Protein AF-A0A498JMY6-F1 (afdb_monomer)

pLDDT: mean 72.99, std 17.02, range [32.38, 95.56]

Foldseek 3Di:
DLVVLQVCVVVVVDDCPQEAEEEAEQVVVCVVVVCLVSVCSNLVVDQPQVRYAYHYYHPDDDPSNVVCCCRRHDPPDDDDDPPDPDDDDPPPPDDPDDAAEEEEDADQVCQCVVQVVDPQEDEFEPVDDPVVNVVNQVCCQVPVGRYYYYYLVRQPPDDHDAHQEYEYAEDDPDPVSVCSRQVSHCPPNDHHDYHYDYDPVVCCVVCVVVLVVCCVPVPDHPVVVVVVVVCVVVPHPDDADADPPPRDGDDDDDDDDDPDDDDDDD

Mean predicted aligned error: 18.6 Å

Nearest PDB structures (foldseek):
  6l5m-assembly4_D  TM=4.571E-01  e=3.074E-18  Homo sapiens
  2z0m-assembly1_A  TM=4.773E-01  e=6.511E-14  Sulfurisphaera tokodaii
  7apx-assembly1_F  TM=5.028E-01  e=5.641E-10  Saccharomyces cerevisiae S288C
  8pfl-assembly1_A  TM=5.272E-01  e=8.750E-08  Homo sapiens
  8pfo-assembly1_A  TM=4.728E-01  e=3.358E-08  Homo sapiens

InterPro domains:
  IPR000629 ATP-dependent RNA helicase DEAD-box, conserved site [PS00039] (23-31)
  IPR001650 Helicase, C-terminal domain-like [PF00271] (98-189)
  IPR001650 Helicase, C-terminal domain-like [PS51194] (89-231)
  IPR001650 Helicase, C-terminal domain-like [SM00490] (108-189)
  IPR011545 DEAD/DEAH-box helicase domain [PF00270] (3-62)
  IPR012562 GUCT [PF08152] (235-265)
  IPR014001 Helicase superfamily 1/2, ATP-binding domain [PS51192] (1-79)
  IPR027417 P-loop containing nucleoside triphosphate hydrolase [G3DSA:3.40.50.300] (1-78)
  IPR027417 P-loop containing nucleoside triphosphate hydrolase [G3DSA:3.40.50.300] (79-260)
  IPR027417 P-loop containing nucleoside triphosphate hydrolase [SSF52540] (16-201)
  IPR050547 DEAD box ATP-dependent RNA helicases [PTHR47963] (103-201)
  IPR059027 DDX21/DDX50 dimerisation domain [PF26142] (201-232)

Organism: Malus domestica (NCBI:txid3750)

Radius of gyration: 27.21 Å; Cα contacts (8 Å, |Δi|>4): 291; chains: 1; bounding box: 66×58×69 Å

Sequence (266 aa):
MSGRSRDHIERGNIDLSTLKVRILDEADEMLRMGFVDDVELILGKVKDLSKFQTLLFSATLLSWVKGISSRFLKPDKKTVDLVGNEKMKASTNVSVFGGYTFIFTEAKEAASGLAEALPGARALHGGIQEGQREVTLAGFRSGKYMTLVATNVAARGLDTNDVQLIIQCEPPLDVEDYIHRSGRTGRAGYSGVAFMLYDPRSVIPAFKSVAEELLNTSGLSAVDLLSKALAKAAGYTEIKKRSLLSSMENHVTVLLEAGKPIYSPS

Structure (mmCIF, N/CA/C/O backbone):
data_AF-A0A498JMY6-F1
#
_entry.id   AF-A0A498JMY6-F1
#
loop_
_atom_site.group_PDB
_atom_site.id
_atom_site.type_symbol
_atom_site.label_atom_id
_atom_site.label_alt_id
_atom_site.label_comp_id
_atom_site.label_asym_id
_atom_site.label_entity_id
_atom_site.label_seq_id
_atom_site.pdbx_PDB_ins_code
_atom_site.Cartn_x
_atom_site.Cartn_y
_atom_site.Cartn_z
_atom_site.occupancy
_atom_site.B_iso_or_equiv
_atom_site.auth_seq_id
_atom_site.auth_comp_id
_atom_site.auth_asym_id
_atom_site.auth_atom_id
_atom_site.pdbx_PDB_model_num
ATOM 1 N N . MET A 1 1 ? 5.619 -7.705 24.084 1.00 50.47 1 MET A N 1
ATOM 2 C CA . MET A 1 1 ? 4.821 -7.366 25.291 1.00 50.47 1 MET A CA 1
ATOM 3 C C . MET A 1 1 ? 4.388 -8.615 26.059 1.00 50.47 1 MET A C 1
ATOM 5 O O . MET A 1 1 ? 4.504 -8.602 27.277 1.00 50.47 1 MET A O 1
ATOM 9 N N . SER A 1 2 ? 3.977 -9.689 25.375 1.00 58.53 2 SER A N 1
ATOM 10 C CA . SER A 1 2 ? 3.596 -10.999 25.944 1.00 58.53 2 SER A CA 1
ATOM 11 C C . SER A 1 2 ? 4.593 -11.571 26.964 1.00 58.53 2 SER A C 1
ATOM 13 O O . SER A 1 2 ? 4.186 -11.887 28.078 1.00 58.53 2 SER A O 1
ATOM 15 N N . GLY A 1 3 ? 5.893 -11.610 26.646 1.00 60.59 3 GLY A N 1
ATOM 16 C CA . GLY A 1 3 ? 6.912 -12.166 27.549 1.00 60.59 3 GLY A CA 1
ATOM 17 C C . GLY A 1 3 ? 6.986 -11.470 28.918 1.00 60.59 3 GLY A C 1
ATOM 18 O O . GLY A 1 3 ? 7.065 -12.135 29.943 1.00 60.59 3 GLY A O 1
ATOM 19 N N . ARG A 1 4 ? 6.837 -10.135 28.975 1.00 75.19 4 ARG A N 1
ATOM 20 C CA . ARG A 1 4 ? 6.799 -9.408 30.263 1.00 75.19 4 ARG A CA 1
ATOM 21 C C . ARG A 1 4 ? 5.543 -9.741 31.061 1.00 75.19 4 ARG A C 1
ATOM 23 O O . ARG A 1 4 ? 5.618 -9.947 32.266 1.00 75.19 4 ARG A O 1
ATOM 30 N N . SER A 1 5 ? 4.385 -9.783 30.404 1.00 68.88 5 SER A N 1
ATOM 31 C CA . SER A 1 5 ? 3.121 -10.111 31.069 1.00 68.88 5 SER A CA 1
ATOM 32 C C . SER A 1 5 ? 3.144 -11.524 31.650 1.00 68.88 5 SER A C 1
ATOM 34 O O . SER A 1 5 ? 2.707 -11.706 32.784 1.00 68.88 5 SER A O 1
ATOM 36 N N . ARG A 1 6 ? 3.716 -12.493 30.923 1.00 76.38 6 ARG A N 1
ATOM 37 C CA . ARG A 1 6 ? 3.955 -13.851 31.427 1.00 76.38 6 ARG A CA 1
ATOM 38 C C . ARG A 1 6 ? 4.813 -13.826 32.688 1.00 76.38 6 ARG A C 1
ATOM 40 O O . ARG A 1 6 ? 4.373 -14.332 33.716 1.00 76.38 6 ARG A O 1
ATOM 47 N N . ASP A 1 7 ? 5.972 -13.172 32.641 1.00 80.06 7 ASP A N 1
ATOM 48 C CA . ASP A 1 7 ? 6.908 -13.139 33.770 1.00 80.06 7 ASP A CA 1
ATOM 49 C C . ASP A 1 7 ? 6.275 -12.527 35.033 1.00 80.06 7 ASP A C 1
ATOM 51 O O . ASP A 1 7 ? 6.471 -13.021 36.143 1.00 80.06 7 ASP A O 1
ATOM 55 N N . HIS A 1 8 ? 5.480 -11.463 34.887 1.00 80.88 8 HIS A N 1
ATOM 56 C CA . HIS A 1 8 ? 4.784 -10.845 36.017 1.00 80.88 8 HIS A CA 1
ATOM 57 C C . HIS A 1 8 ? 3.658 -11.722 36.583 1.00 80.88 8 HIS A C 1
ATOM 59 O O . HIS A 1 8 ? 3.448 -11.731 37.795 1.00 80.88 8 HIS A O 1
ATOM 65 N N . ILE A 1 9 ? 2.957 -12.473 35.735 1.00 80.12 9 ILE A N 1
ATOM 66 C CA . ILE A 1 9 ? 1.923 -13.423 36.157 1.00 80.12 9 ILE A CA 1
ATOM 67 C C . ILE A 1 9 ? 2.547 -14.625 36.876 1.00 80.12 9 ILE A C 1
ATOM 69 O O . ILE A 1 9 ? 2.029 -15.065 37.900 1.00 80.12 9 ILE A O 1
ATOM 73 N N . GLU A 1 10 ? 3.658 -15.162 36.371 1.00 80.81 10 GLU A N 1
ATOM 74 C CA . GLU A 1 10 ? 4.355 -16.297 36.992 1.00 80.81 10 GLU A CA 1
ATOM 75 C C . GLU A 1 10 ? 4.962 -15.935 38.347 1.00 80.81 10 GLU A C 1
ATOM 77 O O . GLU A 1 10 ? 4.926 -16.742 39.272 1.00 80.81 10 GLU A O 1
ATOM 82 N N . ARG A 1 11 ? 5.447 -14.699 38.492 1.00 85.31 11 ARG A N 1
ATOM 83 C CA . ARG A 1 11 ? 5.973 -14.172 39.759 1.00 85.31 11 ARG A CA 1
ATOM 84 C C . ARG A 1 11 ? 4.888 -13.738 40.750 1.00 85.31 11 ARG A C 1
ATOM 86 O O . ARG A 1 11 ? 5.229 -13.291 41.838 1.00 85.31 11 ARG A O 1
ATOM 93 N N . GLY A 1 12 ? 3.605 -13.836 40.389 1.00 80.88 12 GLY A N 1
ATOM 94 C CA . GLY A 1 12 ? 2.488 -13.413 41.244 1.00 80.88 12 GLY A CA 1
ATOM 95 C C . GLY A 1 12 ? 2.362 -11.894 41.414 1.00 80.88 12 GLY A C 1
ATOM 96 O O . GLY A 1 12 ? 1.657 -11.434 42.304 1.00 80.88 12 GLY A O 1
ATOM 97 N N . ASN A 1 13 ? 3.018 -11.107 40.556 1.00 84.19 13 ASN A N 1
ATOM 98 C CA . ASN A 1 13 ? 2.980 -9.642 40.594 1.00 84.19 13 ASN A CA 1
ATOM 99 C C . ASN A 1 13 ? 1.683 -9.066 40.000 1.00 84.19 13 ASN A C 1
ATOM 101 O O . ASN A 1 13 ? 1.418 -7.875 40.146 1.00 84.19 13 ASN A O 1
ATOM 105 N N . ILE A 1 14 ? 0.909 -9.884 39.281 1.00 79.75 14 ILE A N 1
ATOM 106 C CA . ILE A 1 14 ? -0.376 -9.515 38.683 1.00 79.75 14 ILE A CA 1
ATOM 107 C C . ILE A 1 14 ? -1.428 -10.502 39.175 1.00 79.75 14 ILE A C 1
ATOM 109 O O . ILE A 1 14 ? -1.347 -11.697 38.887 1.00 79.75 14 ILE A O 1
ATOM 113 N N . ASP A 1 15 ? -2.438 -9.981 39.867 1.00 80.56 15 ASP A N 1
ATOM 114 C CA . ASP A 1 15 ? -3.642 -10.729 40.205 1.00 80.56 15 ASP A CA 1
ATOM 115 C C . ASP A 1 15 ? -4.713 -10.518 39.125 1.00 80.56 15 ASP A C 1
ATOM 117 O O . AS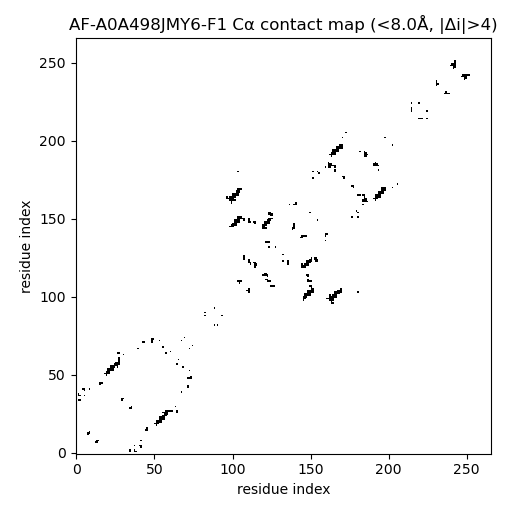P A 1 15 ? -5.124 -9.395 38.834 1.00 80.56 15 ASP A O 1
ATOM 121 N N . LEU A 1 16 ? -5.162 -11.617 38.522 1.00 80.12 16 LEU A N 1
ATOM 122 C CA . LEU A 1 16 ? -6.215 -11.627 37.504 1.00 80.12 16 LEU A CA 1
ATOM 123 C C . LEU A 1 16 ? -7.585 -12.025 38.081 1.00 80.12 16 LEU A C 1
ATOM 125 O O . LEU A 1 16 ? -8.537 -12.187 37.318 1.00 80.12 16 LEU A O 1
ATOM 129 N N . SER A 1 17 ? -7.712 -12.181 39.404 1.00 80.69 17 SER A N 1
ATOM 130 C CA . SER A 1 17 ? -8.947 -12.619 40.076 1.00 80.69 17 SER A CA 1
ATOM 131 C C . SER A 1 17 ? -10.145 -11.696 39.823 1.00 80.69 17 SER A C 1
ATOM 133 O O . SER A 1 17 ? -11.285 -12.158 39.771 1.00 80.69 17 SER A O 1
ATOM 135 N N . THR A 1 18 ? -9.891 -10.400 39.620 1.00 80.81 18 THR A N 1
ATOM 136 C CA . THR A 1 18 ? -10.908 -9.361 39.390 1.00 80.81 18 THR A CA 1
ATOM 137 C C . THR A 1 18 ? -10.999 -8.913 37.930 1.00 80.81 18 THR A C 1
ATOM 139 O O . THR A 1 18 ? -11.668 -7.922 37.622 1.00 80.81 18 THR A O 1
ATOM 142 N N . LEU A 1 19 ? -10.343 -9.631 37.011 1.00 80.94 19 LEU A N 1
ATOM 143 C CA . LEU A 1 19 ? -10.331 -9.294 35.591 1.00 80.94 19 LEU A CA 1
ATOM 144 C C . LEU A 1 19 ? -11.757 -9.302 35.024 1.00 80.94 19 LEU A C 1
ATOM 146 O O . LEU A 1 19 ? -12.434 -10.326 35.043 1.00 80.94 19 LEU A O 1
ATOM 150 N N . LYS A 1 20 ? -12.198 -8.166 34.474 1.00 78.56 20 LYS A N 1
ATOM 151 C CA . LYS A 1 20 ? -13.518 -8.032 33.828 1.00 78.56 20 LYS A CA 1
ATOM 152 C C . LYS A 1 20 ? -13.454 -8.097 32.306 1.00 78.56 20 LYS A C 1
ATOM 154 O O . LYS A 1 20 ? -14.409 -8.539 31.670 1.00 78.56 20 LYS A O 1
ATOM 159 N N . VAL A 1 21 ? -12.344 -7.650 31.718 1.00 77.50 21 VAL A N 1
ATOM 160 C CA . VAL A 1 21 ? -12.167 -7.551 30.266 1.00 77.50 21 VAL A CA 1
ATOM 161 C C . VAL A 1 21 ? -10.759 -7.988 29.888 1.00 77.50 21 VAL A C 1
ATOM 163 O O . VAL A 1 21 ? -9.790 -7.611 30.540 1.00 77.50 21 VAL A O 1
ATOM 166 N N . ARG A 1 22 ? -10.656 -8.762 28.811 1.00 81.56 22 ARG A N 1
ATOM 167 C CA . ARG A 1 22 ? -9.408 -9.196 28.190 1.00 81.56 22 ARG A CA 1
ATOM 168 C C . ARG A 1 22 ? -9.449 -8.880 26.703 1.00 81.56 22 ARG A C 1
ATOM 170 O O . ARG A 1 22 ? -10.435 -9.197 26.043 1.00 81.56 22 ARG A O 1
ATOM 177 N N . ILE A 1 23 ? -8.378 -8.301 26.178 1.00 80.44 23 ILE A N 1
ATOM 178 C CA . ILE A 1 23 ? -8.260 -7.969 24.758 1.00 80.44 23 ILE A CA 1
ATOM 179 C C . ILE A 1 23 ? -7.020 -8.663 24.210 1.00 80.44 23 ILE A C 1
ATOM 181 O O . ILE A 1 23 ? -5.939 -8.534 24.781 1.00 80.44 23 ILE A O 1
ATOM 185 N N . LEU A 1 24 ? -7.200 -9.418 23.132 1.00 81.25 24 LEU A N 1
ATOM 186 C CA . LEU A 1 24 ? -6.123 -9.955 22.316 1.00 81.25 24 LEU A CA 1
ATOM 187 C C . LEU A 1 24 ? -6.140 -9.188 20.998 1.00 81.25 24 LEU A C 1
ATOM 189 O O . LEU A 1 24 ? -7.047 -9.395 20.198 1.00 81.25 24 LEU A O 1
ATOM 193 N N . ASP A 1 25 ? -5.196 -8.276 20.820 1.00 84.75 25 ASP A N 1
ATOM 194 C CA . ASP A 1 25 ? -5.059 -7.488 19.595 1.00 84.75 25 ASP A CA 1
ATOM 195 C C . ASP A 1 25 ? -3.957 -8.072 18.704 1.00 84.75 25 ASP A C 1
ATOM 197 O O . ASP A 1 25 ? -3.026 -8.678 19.231 1.00 84.75 25 ASP A O 1
ATOM 201 N N . GLU A 1 26 ? -4.081 -7.931 17.384 1.00 83.31 26 GLU A N 1
ATOM 202 C CA . GLU A 1 26 ? -3.121 -8.442 16.385 1.00 83.31 26 GLU A CA 1
ATOM 203 C C . GLU A 1 26 ? -2.689 -9.911 16.616 1.00 83.31 26 GLU A C 1
ATOM 205 O O . GLU A 1 26 ? -1.505 -10.260 16.596 1.00 83.31 26 GLU A O 1
ATOM 210 N N . ALA A 1 27 ? -3.653 -10.803 16.880 1.00 81.00 27 ALA A N 1
ATOM 211 C CA . ALA A 1 27 ? -3.354 -12.189 17.255 1.00 81.00 27 ALA A CA 1
ATOM 212 C C . ALA A 1 27 ? -2.503 -12.930 16.201 1.00 81.00 27 ALA A C 1
ATOM 214 O O . ALA A 1 27 ? -1.627 -13.724 16.538 1.00 81.00 27 ALA A O 1
ATOM 215 N N . ASP A 1 28 ? -2.723 -12.670 14.919 1.00 80.56 28 ASP A N 1
ATOM 216 C CA . ASP A 1 28 ? -1.926 -13.230 13.833 1.00 80.56 28 ASP A CA 1
ATOM 217 C C . ASP A 1 28 ? -0.467 -12.757 13.814 1.00 80.56 28 ASP A C 1
ATOM 219 O O . ASP A 1 28 ? 0.419 -13.561 13.517 1.00 80.56 28 ASP A O 1
ATOM 223 N N . GLU A 1 29 ? -0.184 -11.515 14.202 1.00 78.31 29 GLU A N 1
ATOM 224 C CA . GLU A 1 29 ? 1.194 -11.040 14.374 1.00 78.31 29 GLU A CA 1
ATOM 225 C C . GLU A 1 29 ? 1.862 -11.681 15.597 1.00 78.31 29 GLU A C 1
ATOM 227 O O . GLU A 1 29 ? 3.029 -12.068 15.530 1.00 78.31 29 GLU A O 1
ATOM 232 N N . MET A 1 30 ? 1.129 -11.929 16.689 1.00 84.19 30 MET A N 1
ATOM 233 C CA . MET A 1 30 ? 1.677 -12.658 17.846 1.00 84.19 30 MET A CA 1
ATOM 234 C C . MET A 1 30 ? 2.151 -14.071 17.482 1.00 84.19 30 MET A C 1
ATOM 236 O O . MET A 1 30 ? 3.173 -14.530 18.000 1.00 84.19 30 MET A O 1
ATOM 240 N N . LEU A 1 31 ? 1.445 -14.746 16.568 1.00 81.06 31 LEU A N 1
ATOM 241 C CA . LEU A 1 31 ? 1.883 -16.023 16.004 1.00 81.06 31 LEU A CA 1
ATOM 242 C C . LEU A 1 31 ? 3.187 -15.860 15.211 1.00 81.06 31 LEU A C 1
ATOM 244 O O . LEU A 1 31 ? 4.116 -16.642 15.407 1.00 81.06 31 LEU A O 1
ATOM 248 N N . ARG A 1 32 ? 3.274 -14.844 14.342 1.00 75.88 32 ARG A N 1
ATOM 249 C CA . ARG A 1 32 ? 4.473 -14.565 13.527 1.00 75.88 32 ARG A CA 1
ATOM 250 C C . ARG A 1 32 ? 5.695 -14.240 14.378 1.00 75.88 32 ARG A C 1
ATOM 252 O O . ARG A 1 32 ? 6.797 -14.667 14.053 1.00 75.88 32 ARG A O 1
ATOM 259 N N . MET A 1 33 ? 5.492 -13.533 15.486 1.00 80.31 33 MET A N 1
ATOM 260 C CA . MET A 1 33 ? 6.540 -13.188 16.447 1.00 80.31 33 MET A CA 1
ATOM 261 C C . MET A 1 33 ? 6.947 -14.356 17.360 1.00 80.31 33 MET A C 1
ATOM 263 O O . MET A 1 33 ? 7.856 -14.197 18.173 1.00 80.31 33 MET A O 1
ATOM 267 N N . GLY A 1 34 ? 6.291 -15.519 17.256 1.00 86.19 34 GLY A N 1
ATOM 268 C CA . GLY A 1 34 ? 6.615 -16.704 18.051 1.00 86.19 34 GLY A CA 1
ATOM 269 C C . GLY A 1 34 ? 6.122 -16.653 19.500 1.00 86.19 34 GLY A C 1
ATOM 270 O O . GLY A 1 34 ? 6.622 -17.396 20.338 1.00 86.19 34 GLY A O 1
ATOM 271 N N . PHE A 1 35 ? 5.130 -15.818 19.822 1.00 86.56 35 PHE A N 1
ATOM 272 C CA . PHE A 1 35 ? 4.600 -15.665 21.187 1.00 86.56 35 PHE A CA 1
ATOM 273 C C . PHE A 1 35 ? 3.486 -16.652 21.550 1.00 86.56 35 PHE A C 1
ATOM 275 O O . PHE A 1 35 ? 2.706 -16.400 22.468 1.00 86.56 35 PHE A O 1
ATOM 282 N N . VAL A 1 36 ? 3.395 -17.772 20.837 1.00 88.12 36 VAL A N 1
ATOM 283 C CA . VAL A 1 36 ? 2.315 -18.754 20.989 1.00 88.12 36 VAL A CA 1
ATOM 284 C C . VAL A 1 36 ? 2.192 -19.237 22.433 1.00 88.12 36 VAL A C 1
ATOM 286 O O . VAL A 1 36 ? 1.129 -19.090 23.038 1.00 88.12 36 VAL A O 1
ATOM 289 N N . ASP A 1 37 ? 3.287 -19.742 22.999 1.00 88.31 37 ASP A N 1
ATOM 290 C CA . ASP A 1 37 ? 3.292 -20.328 24.341 1.00 88.31 37 ASP A CA 1
ATOM 291 C C . ASP A 1 37 ? 2.969 -19.284 25.418 1.00 88.31 37 ASP A C 1
ATOM 293 O O . ASP A 1 37 ? 2.204 -19.549 26.347 1.00 88.31 37 ASP A O 1
ATOM 297 N N . ASP A 1 38 ? 3.489 -18.064 25.256 1.00 86.75 38 ASP A N 1
ATOM 298 C CA . ASP A 1 38 ? 3.241 -16.954 26.178 1.00 86.75 38 ASP A CA 1
ATOM 299 C C . ASP A 1 38 ? 1.763 -16.574 26.205 1.00 86.75 38 ASP A C 1
ATOM 301 O O . ASP A 1 38 ? 1.167 -16.419 27.273 1.00 86.75 38 ASP A O 1
ATOM 305 N N . VAL A 1 39 ? 1.161 -16.424 25.023 1.00 88.19 39 VAL A N 1
ATOM 306 C CA . VAL A 1 39 ? -0.248 -16.061 24.886 1.00 88.19 39 VAL A CA 1
ATOM 307 C C . VAL A 1 39 ? -1.120 -17.157 25.484 1.00 88.19 39 VAL A C 1
ATOM 309 O O . VAL A 1 39 ? -1.992 -16.858 26.296 1.00 88.19 39 VAL A O 1
ATOM 312 N N . GLU A 1 40 ? -0.874 -18.426 25.161 1.00 89.88 40 GLU A N 1
ATOM 313 C CA . GLU A 1 40 ? -1.663 -19.533 25.706 1.00 89.88 40 GLU A CA 1
ATOM 314 C C . GLU A 1 40 ? -1.568 -19.641 27.228 1.00 89.88 40 GLU A C 1
ATOM 316 O O . GLU A 1 40 ? -2.588 -19.857 27.892 1.00 89.88 40 GLU A O 1
ATOM 321 N N . LEU A 1 41 ? -0.378 -19.425 27.792 1.00 87.38 41 LEU A N 1
ATOM 322 C CA . LEU A 1 41 ? -0.175 -19.421 29.236 1.00 87.38 41 LEU A CA 1
ATOM 323 C C . LEU A 1 41 ? -0.972 -18.297 29.899 1.00 87.38 41 LEU A C 1
ATOM 325 O O . LEU A 1 41 ? -1.709 -18.552 30.855 1.00 87.38 41 LEU A O 1
ATOM 329 N N . ILE A 1 42 ? -0.873 -17.071 29.377 1.00 85.94 42 ILE A N 1
ATOM 330 C CA . ILE A 1 42 ? -1.609 -15.910 29.896 1.00 85.94 42 ILE A CA 1
ATOM 331 C C . ILE A 1 42 ? -3.120 -16.154 29.794 1.00 85.94 42 ILE A C 1
ATOM 333 O O . ILE A 1 42 ? -3.856 -15.937 30.760 1.00 85.94 42 ILE A O 1
ATOM 337 N N . LEU A 1 43 ? -3.598 -16.646 28.647 1.00 86.31 43 LEU A N 1
ATOM 338 C CA . LEU A 1 43 ? -5.017 -16.915 28.428 1.00 86.31 43 LEU A CA 1
ATOM 339 C C . LEU A 1 43 ? -5.549 -18.026 29.346 1.00 86.31 43 LEU A C 1
ATOM 341 O O . LEU A 1 43 ? -6.703 -17.948 29.775 1.00 86.31 43 LEU A O 1
ATOM 345 N N . GLY A 1 44 ? -4.720 -19.019 29.679 1.00 86.38 44 GLY A N 1
ATOM 346 C CA . GLY A 1 44 ? -5.058 -20.151 30.543 1.00 86.38 44 GLY A CA 1
ATOM 347 C C . GLY A 1 44 ? -5.161 -19.836 32.038 1.00 86.38 44 GLY A C 1
ATOM 348 O O . GLY A 1 44 ? -5.662 -20.667 32.800 1.00 86.38 44 GLY A O 1
ATOM 349 N N . LYS A 1 45 ? -4.732 -18.650 32.487 1.00 84.56 45 LYS A N 1
ATOM 350 C CA . LYS A 1 45 ? -4.811 -18.262 33.908 1.00 84.56 45 LYS A CA 1
ATOM 351 C C . LYS A 1 45 ? -6.225 -17.948 34.374 1.00 84.56 45 LYS A C 1
ATOM 353 O O . LYS A 1 45 ? -6.521 -18.123 35.552 1.00 84.56 45 LYS A O 1
ATOM 358 N N . VAL A 1 46 ? -7.107 -17.540 33.463 1.00 78.44 46 VAL A N 1
ATOM 359 C CA . VAL A 1 46 ? -8.505 -17.243 33.788 1.00 78.44 46 VAL A CA 1
ATOM 360 C C . VAL A 1 46 ? -9.395 -18.311 33.161 1.00 78.44 46 VAL A C 1
ATOM 362 O O . VAL A 1 46 ? -9.687 -18.281 31.968 1.00 78.44 46 VAL A O 1
ATOM 365 N N . LYS A 1 47 ? -9.785 -19.297 33.977 1.00 76.62 47 LYS A N 1
ATOM 366 C CA . LYS A 1 47 ? -10.511 -20.498 33.523 1.00 76.62 47 LYS A CA 1
ATOM 367 C C . LYS A 1 47 ? -12.019 -20.288 33.389 1.00 76.62 47 LYS A C 1
ATOM 369 O O . LYS A 1 47 ? -12.653 -20.907 32.542 1.00 76.62 47 LYS A O 1
ATOM 374 N N . ASP A 1 48 ? -12.596 -19.425 34.222 1.00 81.69 48 ASP A N 1
ATOM 375 C CA . ASP A 1 48 ? -14.035 -19.164 34.229 1.00 81.69 48 ASP A CA 1
ATOM 376 C C . ASP A 1 48 ? -14.391 -18.068 33.224 1.00 81.69 48 ASP A C 1
ATOM 378 O O . ASP A 1 48 ? -14.505 -16.889 33.565 1.00 81.69 48 ASP A O 1
ATOM 382 N N . LEU A 1 49 ? -14.564 -18.473 31.965 1.00 76.38 49 LEU A N 1
ATOM 383 C CA . LEU A 1 49 ? -14.887 -17.573 30.857 1.00 76.38 49 LEU A CA 1
ATOM 384 C C . LEU A 1 49 ? -16.198 -16.801 31.073 1.00 76.38 49 LEU A C 1
ATOM 386 O O . LEU A 1 49 ? -16.407 -15.794 30.405 1.00 76.38 49 LEU A O 1
ATOM 390 N N . SER A 1 50 ? -17.090 -17.231 31.979 1.00 76.12 50 SER A N 1
ATOM 391 C CA . SER A 1 50 ? -18.378 -16.563 32.215 1.00 76.12 50 SER A CA 1
ATOM 392 C C . SER A 1 50 ? -18.220 -15.182 32.863 1.00 76.12 50 SER A C 1
ATOM 394 O O . SER A 1 50 ? -18.996 -14.276 32.548 1.00 76.12 50 SER A O 1
ATOM 396 N N . LYS A 1 51 ? -17.172 -15.004 33.681 1.00 78.44 51 LYS A N 1
ATOM 397 C CA . LYS A 1 51 ? -16.952 -13.836 34.550 1.00 78.44 51 LYS A CA 1
ATOM 398 C C . LYS A 1 51 ? -16.291 -12.639 33.879 1.00 78.44 51 LYS A C 1
ATOM 400 O O . LYS A 1 51 ? -16.228 -11.571 34.480 1.00 78.44 51 LYS A O 1
ATOM 405 N N . PHE A 1 52 ? -15.810 -12.797 32.650 1.00 80.38 52 PHE A N 1
ATOM 406 C CA . PHE A 1 52 ? -15.100 -11.737 31.951 1.00 80.38 52 PHE A CA 1
ATOM 407 C C . PHE A 1 52 ? -15.394 -11.749 30.452 1.00 80.38 52 PHE A C 1
ATOM 409 O O . PHE A 1 52 ? -15.729 -12.771 29.849 1.00 80.38 52 PHE A O 1
ATOM 416 N N . GLN A 1 53 ? -15.295 -10.578 29.839 1.00 78.19 53 GLN A N 1
ATOM 417 C CA . GLN A 1 53 ? -15.436 -10.410 28.401 1.00 78.19 53 GLN A CA 1
ATOM 418 C C . GLN A 1 53 ? -14.072 -10.592 27.735 1.00 78.19 53 GLN A C 1
ATOM 420 O O . GLN A 1 53 ? -13.086 -10.014 28.180 1.00 78.19 53 GLN A O 1
ATOM 425 N N . THR A 1 54 ? -14.007 -11.379 26.659 1.00 80.88 54 THR A N 1
ATOM 426 C CA . THR A 1 54 ? -12.814 -11.456 25.805 1.00 80.88 54 THR A CA 1
ATOM 427 C C . THR A 1 54 ? -13.121 -10.855 24.442 1.00 80.88 54 THR A C 1
ATOM 429 O O . THR A 1 54 ? -14.101 -11.246 23.809 1.00 80.88 54 THR A O 1
ATOM 432 N N . LEU A 1 55 ? -12.273 -9.936 23.992 1.00 80.62 55 LEU A N 1
ATOM 433 C CA . LEU A 1 55 ? -12.228 -9.434 22.623 1.00 80.62 55 LEU A CA 1
ATOM 434 C C . LEU A 1 55 ? -10.977 -9.999 21.950 1.00 80.62 55 LEU A C 1
ATOM 436 O O . LEU A 1 55 ? -9.908 -10.010 22.557 1.00 80.62 55 LEU A O 1
ATOM 440 N N . LEU A 1 56 ? -11.121 -10.493 20.724 1.00 83.50 56 LEU A N 1
ATOM 441 C CA . LEU A 1 56 ? -10.015 -10.983 19.908 1.00 83.50 56 LEU A CA 1
ATOM 442 C C . LEU A 1 56 ? -10.074 -10.272 18.562 1.00 83.50 56 LEU A C 1
ATOM 444 O O . LEU A 1 56 ? -11.071 -10.396 17.850 1.00 83.50 56 LEU A O 1
ATOM 448 N N . PHE A 1 57 ? -9.004 -9.565 18.231 1.00 79.56 57 PHE A N 1
ATOM 449 C CA . PHE A 1 57 ? -8.787 -8.896 16.960 1.00 79.56 57 PHE A CA 1
ATOM 450 C C . PHE A 1 57 ? -7.628 -9.582 16.233 1.00 79.56 57 PHE A C 1
ATOM 452 O O . PHE A 1 57 ? -6.619 -9.957 16.830 1.00 79.56 57 PHE A O 1
ATOM 459 N N . SER A 1 58 ? -7.819 -9.821 14.942 1.00 77.94 58 SER A N 1
ATOM 460 C CA . SER A 1 58 ? -6.843 -10.473 14.074 1.00 77.94 58 SER A CA 1
ATOM 461 C C . SER A 1 58 ? -7.166 -10.077 12.643 1.00 77.94 58 SER A C 1
ATOM 463 O O . SER A 1 58 ? -8.340 -10.115 12.265 1.00 77.94 58 SER A O 1
ATOM 465 N N . ALA A 1 59 ? -6.161 -9.709 11.849 1.00 72.00 59 ALA A N 1
ATOM 466 C CA . ALA A 1 59 ? -6.385 -9.381 10.440 1.00 72.00 59 ALA A CA 1
ATOM 467 C C . ALA A 1 59 ? -6.660 -10.648 9.611 1.00 72.00 59 ALA A C 1
ATOM 469 O O . ALA A 1 59 ? -7.372 -10.613 8.609 1.00 72.00 59 ALA A O 1
ATOM 470 N N . THR A 1 60 ? -6.129 -11.790 10.054 1.00 72.19 60 THR A N 1
ATOM 471 C CA . THR A 1 60 ? -6.287 -13.097 9.409 1.00 72.19 60 THR A CA 1
ATOM 472 C C . THR A 1 60 ? -6.818 -14.164 10.371 1.00 72.19 60 THR A C 1
ATOM 474 O O . THR A 1 60 ? -6.612 -14.115 11.582 1.00 72.19 60 THR A O 1
ATOM 477 N N . LEU A 1 61 ? -7.504 -15.179 9.835 1.00 77.19 61 LEU A N 1
ATOM 478 C CA . LEU A 1 61 ? -8.048 -16.312 10.602 1.00 77.19 61 LEU A CA 1
ATOM 479 C C . LEU A 1 61 ? -7.240 -17.596 10.366 1.00 77.19 61 LEU A C 1
ATOM 481 O O . LEU A 1 61 ? -7.757 -18.598 9.859 1.00 77.19 61 LEU A O 1
ATOM 485 N N . LEU A 1 62 ? -5.959 -17.574 10.737 1.00 82.44 62 LEU A N 1
ATOM 486 C CA . LEU A 1 62 ? -5.084 -18.751 10.690 1.00 82.44 62 LEU A CA 1
ATOM 487 C C . LEU A 1 62 ? -5.561 -19.854 11.656 1.00 82.44 62 LEU A C 1
ATOM 489 O O . LEU A 1 62 ? -6.323 -19.604 12.592 1.00 82.44 62 LEU A O 1
ATOM 493 N N . SER A 1 63 ? -5.113 -21.095 11.438 1.00 87.00 63 SER A N 1
ATOM 494 C CA . SER A 1 63 ? -5.513 -22.269 12.238 1.00 87.00 63 SER A CA 1
ATOM 495 C C . SER A 1 63 ? -5.303 -22.061 13.740 1.00 87.00 63 SER A C 1
ATOM 497 O O . SER A 1 63 ? -6.190 -22.376 14.533 1.00 87.00 63 SER A O 1
ATOM 499 N N . TRP A 1 64 ? -4.177 -21.459 14.123 1.00 91.00 64 TRP A N 1
ATOM 500 C CA . TRP A 1 64 ? -3.881 -21.131 15.514 1.00 91.00 64 TRP A CA 1
ATOM 501 C C . TRP A 1 64 ? -4.871 -20.114 16.100 1.00 91.00 64 TRP A C 1
ATOM 503 O O . TRP A 1 64 ? -5.451 -20.367 17.153 1.00 91.00 64 TRP A O 1
ATOM 513 N N . VAL A 1 65 ? -5.169 -19.025 15.380 1.00 85.06 65 VAL A N 1
ATOM 514 C CA . VAL A 1 65 ? -6.150 -18.006 15.806 1.00 85.06 65 VAL A CA 1
ATOM 515 C C . VAL A 1 65 ? -7.539 -18.629 15.996 1.00 85.06 65 VAL A C 1
ATOM 517 O O . VAL A 1 65 ? -8.219 -18.363 16.990 1.00 85.06 65 VAL A O 1
ATOM 520 N N . LYS A 1 66 ? -7.951 -19.532 15.092 1.00 84.50 66 LYS A N 1
ATOM 521 C CA . LYS A 1 66 ? -9.195 -20.312 15.237 1.00 84.50 66 LYS A CA 1
ATOM 522 C C . LYS A 1 66 ? -9.169 -21.209 16.479 1.00 84.50 66 LYS A C 1
ATOM 524 O O . LYS A 1 66 ? -10.181 -21.310 17.178 1.00 84.50 66 LYS A O 1
ATOM 529 N N . GLY A 1 67 ? -8.026 -21.829 16.769 1.00 88.56 67 GLY A N 1
ATOM 530 C CA . GLY A 1 67 ? -7.799 -22.644 17.962 1.00 88.56 67 GLY A CA 1
ATOM 531 C C . GLY A 1 67 ? -7.940 -21.839 19.253 1.00 88.56 67 GLY A C 1
ATOM 532 O O . GLY A 1 67 ? -8.729 -22.210 20.124 1.00 88.56 67 GLY A O 1
ATOM 533 N N . ILE A 1 68 ? -7.260 -20.693 19.345 1.00 88.94 68 ILE A N 1
ATOM 534 C CA . ILE A 1 68 ? -7.358 -19.767 20.481 1.00 88.94 68 ILE A CA 1
ATOM 535 C C . ILE A 1 68 ? -8.793 -19.277 20.663 1.00 88.94 68 ILE A C 1
ATOM 537 O O . ILE A 1 68 ? -9.346 -19.362 21.759 1.00 88.94 68 ILE A O 1
ATOM 541 N N . SER A 1 69 ? -9.429 -18.836 19.576 1.00 87.50 69 SER A N 1
ATOM 542 C CA . SER A 1 69 ? -10.822 -18.396 19.588 1.00 87.50 69 SER A CA 1
ATOM 543 C C . SER A 1 69 ? -11.759 -19.480 20.126 1.00 87.50 69 SER A C 1
ATOM 545 O O . SER A 1 69 ? -12.730 -19.182 20.811 1.00 87.50 69 SER A O 1
ATOM 547 N N . SER A 1 70 ? -11.516 -20.750 19.812 1.00 87.94 70 SER A N 1
ATOM 548 C CA . SER A 1 70 ? -12.390 -21.852 20.240 1.00 87.94 70 SER A CA 1
ATOM 549 C C . SER A 1 70 ? -12.140 -22.291 21.681 1.00 87.94 70 SER A C 1
ATOM 551 O O . SER A 1 70 ? -13.077 -22.701 22.354 1.00 87.94 70 SER A O 1
ATOM 553 N N . ARG A 1 71 ? -10.899 -22.178 22.168 1.00 88.12 71 ARG A N 1
ATOM 554 C CA . ARG A 1 71 ? -10.509 -22.586 23.527 1.00 88.12 71 ARG A CA 1
ATOM 555 C C . ARG A 1 71 ? -10.736 -21.509 24.584 1.00 88.12 71 ARG A C 1
ATOM 557 O O . ARG A 1 71 ? -11.024 -21.843 25.727 1.00 88.12 71 ARG A O 1
ATOM 564 N N . PHE A 1 72 ? -10.566 -20.238 24.223 1.00 87.88 72 PHE A N 1
ATOM 565 C CA . PHE A 1 72 ? -10.458 -19.146 25.194 1.00 87.88 72 PHE A CA 1
ATOM 566 C C . PHE A 1 72 ? -11.549 -18.073 25.074 1.00 87.88 72 PHE A C 1
ATOM 568 O O . PHE A 1 72 ? -11.562 -17.150 25.889 1.00 87.88 72 PHE A O 1
ATOM 575 N N . LEU A 1 73 ? -12.469 -18.168 24.108 1.00 85.81 73 LEU A N 1
ATOM 576 C CA . LEU A 1 73 ? -13.688 -17.345 24.068 1.00 85.81 73 LEU A CA 1
ATOM 577 C C . LEU A 1 73 ? -14.903 -18.197 24.450 1.00 85.81 73 LEU A C 1
ATOM 579 O O . LEU A 1 73 ? -14.870 -19.425 24.376 1.00 85.81 73 LEU A O 1
ATOM 583 N N . LYS A 1 74 ? -15.991 -17.530 24.848 1.00 84.06 74 LYS A N 1
ATOM 584 C CA . LYS A 1 74 ? -17.250 -18.198 25.188 1.00 84.06 74 LYS A CA 1
ATOM 585 C C . LYS A 1 74 ? -17.814 -18.967 23.976 1.00 84.06 74 LYS A C 1
ATOM 587 O O . LYS A 1 74 ? -17.648 -18.504 22.843 1.00 84.06 74 LYS A O 1
ATOM 592 N N . PRO A 1 75 ? -18.513 -20.098 24.184 1.00 80.19 75 PRO A N 1
ATOM 593 C CA . PRO A 1 75 ? -19.127 -20.861 23.094 1.00 80.19 75 PRO A CA 1
ATOM 594 C C . PRO A 1 75 ? -20.119 -20.050 22.246 1.00 80.19 75 PRO A C 1
ATOM 596 O O . PRO A 1 75 ? -20.226 -20.272 21.046 1.00 80.19 75 PRO A O 1
ATOM 599 N N . ASP A 1 76 ? -20.807 -19.082 22.855 1.00 82.12 76 ASP A N 1
ATOM 600 C CA . ASP A 1 76 ? -21.794 -18.195 22.230 1.00 82.12 76 ASP A CA 1
ATOM 601 C C . ASP A 1 76 ? -21.184 -16.913 21.631 1.00 82.12 76 ASP A C 1
ATOM 603 O O . ASP A 1 76 ? -21.909 -15.959 21.322 1.00 82.12 76 ASP A O 1
ATOM 607 N N . LYS A 1 77 ? -19.852 -16.875 21.460 1.00 81.12 77 LYS A N 1
ATOM 608 C CA . LYS A 1 77 ? -19.133 -15.721 20.906 1.00 81.12 77 LYS A CA 1
ATOM 609 C C . LYS A 1 77 ? -19.771 -15.239 19.606 1.00 81.12 77 LYS A C 1
ATOM 611 O O . LYS A 1 77 ? -20.112 -16.014 18.711 1.00 81.12 77 LYS A O 1
ATOM 616 N N . LYS A 1 78 ? -19.866 -13.921 19.475 1.00 77.56 78 LYS A N 1
ATOM 617 C CA . LYS A 1 78 ? -20.217 -13.283 18.211 1.00 77.56 78 LYS A CA 1
ATOM 618 C C . LYS A 1 78 ? -18.942 -13.092 17.408 1.00 77.56 78 LYS A C 1
ATOM 620 O O . LYS A 1 78 ? -18.047 -12.363 17.824 1.00 77.56 78 LYS A O 1
ATOM 625 N N . THR A 1 79 ? -18.855 -13.774 16.274 1.00 72.44 79 THR A N 1
ATOM 626 C CA . THR A 1 79 ? -17.796 -13.540 15.297 1.00 72.44 79 THR A CA 1
ATOM 627 C C . THR A 1 79 ? -18.298 -12.510 14.303 1.00 72.44 79 THR A C 1
ATOM 629 O O . THR A 1 79 ? -19.265 -12.757 13.587 1.00 72.44 79 THR A O 1
ATOM 632 N N . VAL A 1 80 ? -17.650 -11.350 14.289 1.00 63.31 80 VAL A N 1
ATOM 633 C CA . VAL A 1 80 ? -17.841 -10.348 13.244 1.00 63.31 80 VAL A CA 1
ATOM 634 C C . VAL A 1 80 ? -16.742 -10.587 12.224 1.00 63.31 80 VAL A C 1
ATOM 636 O O . VAL A 1 80 ? -15.604 -10.169 12.410 1.00 63.31 80 VAL A O 1
ATOM 639 N N . ASP A 1 81 ? -17.077 -11.344 11.188 1.00 63.00 81 ASP A N 1
ATOM 640 C CA . ASP A 1 81 ? -16.213 -11.489 10.028 1.00 63.00 81 ASP A CA 1
ATOM 641 C C . ASP A 1 81 ? -16.453 -10.288 9.109 1.00 63.00 81 ASP A C 1
ATOM 643 O O . ASP A 1 81 ? -17.462 -10.220 8.408 1.00 63.00 81 ASP A O 1
ATOM 647 N N . LEU A 1 82 ? -15.546 -9.312 9.168 1.00 52.25 82 LEU A N 1
ATOM 648 C CA . LEU A 1 82 ? -15.586 -8.125 8.311 1.00 52.25 82 LEU A CA 1
ATOM 649 C C . LEU A 1 82 ? -15.211 -8.440 6.851 1.00 52.25 82 LEU A C 1
ATOM 651 O O . LEU A 1 82 ? -15.331 -7.560 6.003 1.00 52.25 82 LEU A O 1
ATOM 655 N N . VAL A 1 83 ? -14.761 -9.667 6.558 1.00 51.53 83 VAL A N 1
ATOM 656 C CA . VAL A 1 83 ? -14.328 -10.107 5.224 1.00 51.53 83 VAL A CA 1
ATOM 657 C C . VAL A 1 83 ? -15.394 -10.972 4.543 1.00 51.53 83 VAL A C 1
ATOM 659 O O . VAL A 1 83 ? -15.525 -10.921 3.324 1.00 51.53 83 VAL A O 1
ATOM 662 N N . GLY A 1 84 ? -16.236 -11.672 5.309 1.00 42.12 84 GLY A N 1
ATOM 663 C CA . GLY A 1 84 ? -17.375 -12.425 4.787 1.00 42.12 84 GLY A CA 1
ATOM 664 C C . GLY A 1 84 ? -16.969 -13.634 3.935 1.00 42.12 84 GLY A C 1
ATOM 665 O O . GLY A 1 84 ? -15.851 -13.765 3.446 1.00 42.12 84 GLY A O 1
ATOM 666 N N . ASN A 1 85 ? -17.902 -14.568 3.755 1.00 39.28 85 ASN A N 1
ATOM 667 C CA . ASN A 1 85 ? -17.671 -15.870 3.124 1.00 39.28 85 ASN A CA 1
ATOM 668 C C . ASN A 1 85 ? -17.570 -15.791 1.581 1.00 39.28 85 ASN A C 1
ATOM 670 O O . ASN A 1 85 ? -18.167 -16.591 0.862 1.00 39.28 85 ASN A O 1
ATOM 674 N N . GLU A 1 86 ? -16.827 -14.819 1.062 1.00 40.56 86 GLU A N 1
ATOM 675 C CA . GLU A 1 86 ? -16.451 -14.716 -0.341 1.00 40.56 86 GLU A CA 1
ATOM 676 C C . GLU A 1 86 ? -14.954 -14.995 -0.446 1.00 40.56 86 GLU A C 1
ATOM 678 O O . GLU A 1 86 ? -14.109 -14.225 0.009 1.00 40.56 86 GLU A O 1
ATOM 683 N N . LYS A 1 87 ? -14.620 -16.149 -1.038 1.00 40.41 87 LYS A N 1
ATOM 684 C CA . LYS A 1 87 ? -13.251 -16.481 -1.437 1.00 40.41 87 LYS A CA 1
ATOM 685 C C . LYS A 1 87 ? -12.632 -15.260 -2.118 1.00 40.41 87 LYS A C 1
ATOM 687 O O . LYS A 1 87 ? -13.082 -14.877 -3.191 1.00 40.41 87 LYS A O 1
ATOM 692 N N . MET A 1 88 ? -11.583 -14.712 -1.506 1.00 41.53 88 MET A N 1
ATOM 693 C CA . MET A 1 88 ? -10.731 -13.683 -2.100 1.00 41.53 88 MET A CA 1
ATOM 694 C C . MET A 1 88 ? -11.497 -12.431 -2.551 1.00 41.53 88 MET A C 1
ATOM 696 O O . MET A 1 88 ? -11.546 -12.117 -3.737 1.00 41.53 88 MET A O 1
ATOM 700 N N . LYS A 1 89 ? -12.016 -11.648 -1.606 1.00 35.19 89 LYS A N 1
ATOM 701 C CA . LYS A 1 89 ? -12.086 -10.203 -1.823 1.00 35.19 89 LYS A CA 1
ATOM 702 C C . LYS A 1 89 ? -11.023 -9.552 -0.959 1.00 35.19 89 LYS A C 1
ATOM 704 O O . LYS A 1 89 ? -11.184 -9.370 0.242 1.00 35.19 89 LYS A O 1
ATOM 709 N N . ALA A 1 90 ? -9.911 -9.198 -1.600 1.00 37.50 90 ALA A N 1
ATOM 710 C CA . ALA A 1 90 ? -9.195 -8.006 -1.183 1.00 37.50 90 ALA A CA 1
ATOM 711 C C . ALA A 1 90 ? -10.247 -6.893 -0.971 1.00 37.50 90 ALA A C 1
ATOM 713 O O . ALA A 1 90 ? -11.226 -6.895 -1.721 1.00 37.50 90 ALA A O 1
ATOM 714 N N . SER A 1 91 ? -10.109 -6.070 0.087 1.00 32.97 91 SER A N 1
ATOM 715 C CA . SER A 1 91 ? -11.097 -5.069 0.552 1.00 32.97 91 SER A CA 1
ATOM 716 C C . SER A 1 91 ? -11.976 -4.542 -0.577 1.00 32.97 91 SER A C 1
ATOM 718 O O . SER A 1 91 ? -11.457 -4.309 -1.651 1.00 32.97 91 SER A O 1
ATOM 720 N N . THR A 1 92 ? -13.256 -4.253 -0.358 1.00 32.75 92 THR A N 1
ATOM 721 C CA . THR A 1 92 ? -14.240 -3.765 -1.359 1.00 32.75 92 THR A CA 1
ATOM 722 C C . THR A 1 92 ? -13.802 -2.564 -2.234 1.00 32.75 92 THR A C 1
ATOM 724 O O . THR A 1 92 ? -14.517 -2.193 -3.157 1.00 32.75 92 THR A O 1
ATOM 727 N N . ASN A 1 93 ? -12.618 -1.995 -1.978 1.00 37.53 93 ASN A N 1
ATOM 728 C CA . ASN A 1 93 ? -11.908 -0.966 -2.741 1.00 37.53 93 ASN A CA 1
ATOM 729 C C . ASN A 1 93 ? -10.641 -1.466 -3.479 1.00 37.53 93 ASN A C 1
ATOM 731 O O . ASN A 1 93 ? -9.868 -0.657 -3.986 1.00 37.53 93 ASN A O 1
ATOM 735 N N . VAL A 1 94 ? -10.367 -2.770 -3.511 1.00 34.03 94 VAL A N 1
ATOM 736 C CA . VAL A 1 94 ? -9.224 -3.360 -4.208 1.00 34.03 94 VAL A CA 1
ATOM 737 C C . VAL A 1 94 ? -9.697 -3.757 -5.588 1.00 34.03 94 VAL A C 1
ATOM 739 O O . VAL A 1 94 ? -10.187 -4.860 -5.833 1.00 34.03 94 VAL A O 1
ATOM 742 N N . SER A 1 95 ? -9.552 -2.819 -6.509 1.00 36.91 95 SER A N 1
ATOM 743 C CA . SER A 1 95 ? -9.616 -3.115 -7.927 1.00 36.91 95 SER A CA 1
ATOM 744 C C . SER A 1 95 ? -8.390 -3.959 -8.277 1.00 36.91 95 SER A C 1
ATOM 746 O O . SER A 1 95 ? -7.251 -3.546 -8.055 1.00 36.91 95 SER A O 1
ATOM 748 N N . VAL A 1 96 ? -8.608 -5.157 -8.821 1.00 40.16 96 VAL A N 1
ATOM 749 C CA . VAL A 1 96 ? -7.527 -5.917 -9.452 1.00 40.16 96 VAL A CA 1
ATOM 750 C C . VAL A 1 96 ? -7.215 -5.216 -10.768 1.00 40.16 96 VAL A C 1
ATOM 752 O O . VAL A 1 96 ? -7.959 -5.337 -11.739 1.00 40.16 96 VAL A O 1
ATOM 755 N N . PHE A 1 97 ? -6.136 -4.442 -10.787 1.00 51.19 97 PHE A N 1
ATOM 756 C CA . PHE A 1 97 ? -5.626 -3.861 -12.020 1.00 51.19 97 PHE A CA 1
ATOM 757 C C . PHE A 1 97 ? -4.830 -4.933 -12.762 1.00 51.19 97 PHE A C 1
ATOM 759 O O . PHE A 1 97 ? -3.801 -5.407 -12.285 1.00 51.19 97 PHE A O 1
ATOM 766 N N . GLY A 1 98 ? -5.341 -5.350 -13.918 1.00 58.31 98 GLY A N 1
ATOM 767 C CA . GLY A 1 98 ? -4.579 -6.142 -14.875 1.00 58.31 98 GLY A CA 1
ATOM 768 C C . GLY A 1 98 ? -3.720 -5.235 -15.754 1.00 58.31 98 GLY A C 1
ATOM 769 O O . GLY A 1 98 ? -4.144 -4.135 -16.105 1.00 58.31 98 GLY A O 1
ATOM 770 N N . GLY A 1 99 ? -2.533 -5.708 -16.133 1.00 79.31 99 GLY A N 1
ATOM 771 C CA . GLY A 1 99 ? -1.652 -5.021 -17.077 1.00 79.31 99 GLY A CA 1
ATOM 772 C C . GLY A 1 99 ? -0.278 -4.683 -16.507 1.00 79.31 99 GLY A C 1
ATOM 773 O O . GLY A 1 99 ? 0.121 -5.164 -15.445 1.00 79.31 99 GLY A O 1
ATOM 774 N N . TYR A 1 100 ? 0.452 -3.863 -17.254 1.00 86.56 100 TYR A N 1
ATOM 775 C CA . TYR A 1 100 ? 1.733 -3.312 -16.858 1.00 86.56 100 TYR A CA 1
ATOM 776 C C . TYR A 1 100 ? 1.585 -2.481 -15.585 1.00 86.56 100 TYR A C 1
ATOM 778 O O . TYR A 1 100 ? 0.737 -1.594 -15.485 1.00 86.56 100 TYR A O 1
ATOM 786 N N . THR A 1 101 ? 2.443 -2.774 -14.615 1.00 87.50 101 THR A N 1
ATOM 787 C CA . THR A 1 101 ? 2.490 -2.137 -13.305 1.00 87.50 101 THR A CA 1
ATOM 788 C C . THR A 1 101 ? 3.897 -1.626 -13.035 1.00 87.50 101 THR A C 1
ATOM 790 O O . THR A 1 101 ? 4.881 -2.354 -13.198 1.00 87.50 101 THR A O 1
ATOM 793 N N . PHE A 1 102 ? 3.986 -0.382 -12.579 1.00 89.38 102 PHE A N 1
ATOM 794 C CA . PHE A 1 102 ? 5.206 0.187 -12.021 1.00 89.38 102 PHE A CA 1
ATOM 795 C C . PHE A 1 102 ? 5.037 0.399 -10.528 1.00 89.38 102 PHE A C 1
ATOM 797 O O . PHE A 1 102 ? 4.082 1.033 -10.086 1.00 89.38 102 PHE A O 1
ATOM 804 N N . ILE A 1 103 ? 6.002 -0.093 -9.764 1.00 89.94 103 ILE A N 1
ATOM 805 C CA . ILE A 1 103 ? 6.103 0.146 -8.335 1.00 89.94 103 ILE A CA 1
ATOM 806 C C . ILE A 1 103 ? 7.348 0.988 -8.090 1.00 89.94 103 ILE A C 1
ATOM 808 O O . ILE A 1 103 ? 8.457 0.580 -8.424 1.00 89.94 103 ILE A O 1
ATOM 812 N N . PHE A 1 104 ? 7.162 2.175 -7.533 1.00 89.38 104 PHE A N 1
ATOM 813 C CA . PHE A 1 104 ? 8.234 3.093 -7.192 1.00 89.38 104 PHE A CA 1
ATOM 814 C C . PHE A 1 104 ? 8.591 2.970 -5.725 1.00 89.38 104 PHE A C 1
ATOM 816 O O . PHE A 1 104 ? 7.704 2.977 -4.874 1.00 89.38 104 PHE A O 1
ATOM 823 N N . THR A 1 105 ? 9.889 2.925 -5.450 1.00 88.50 105 THR A N 1
ATOM 824 C CA . THR A 1 105 ? 10.437 3.059 -4.101 1.00 88.50 105 THR A CA 1
ATOM 825 C C . THR A 1 105 ? 11.675 3.947 -4.105 1.00 88.50 105 THR A C 1
ATOM 827 O O . THR A 1 105 ? 12.335 4.105 -5.133 1.00 88.50 105 THR A O 1
ATOM 830 N N . GLU A 1 106 ? 12.007 4.545 -2.967 1.00 83.81 106 GLU A N 1
ATOM 831 C CA . GLU A 1 106 ? 13.198 5.389 -2.832 1.00 83.81 106 GLU A CA 1
ATOM 832 C C . GLU A 1 106 ? 14.509 4.579 -2.801 1.00 83.81 106 GLU A C 1
ATOM 834 O O . GLU A 1 106 ? 15.509 4.975 -3.409 1.00 83.81 106 GLU A O 1
ATOM 839 N N . ALA A 1 107 ? 14.522 3.421 -2.132 1.00 87.44 107 ALA A N 1
ATOM 840 C CA . ALA A 1 107 ? 15.747 2.666 -1.855 1.00 87.44 107 ALA A CA 1
ATOM 841 C C . ALA A 1 107 ? 15.978 1.495 -2.826 1.00 87.44 107 ALA A C 1
ATOM 843 O O . ALA A 1 107 ? 15.058 0.784 -3.231 1.00 87.44 107 ALA A O 1
ATOM 844 N N . 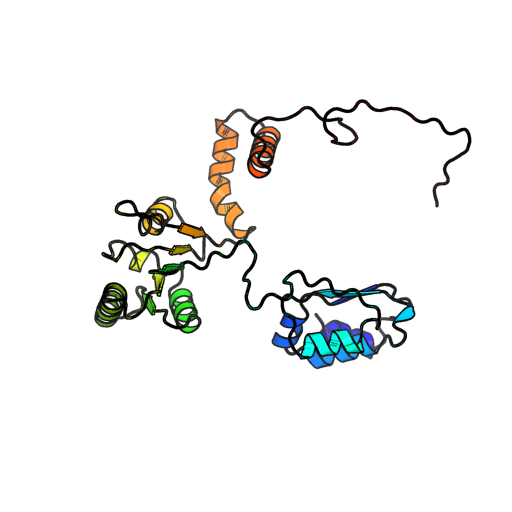LYS A 1 108 ? 17.248 1.242 -3.168 1.00 92.56 108 LYS A N 1
ATOM 845 C CA . LYS A 1 108 ? 17.657 0.152 -4.077 1.00 92.56 108 LYS A CA 1
ATOM 846 C C . LYS A 1 108 ? 17.357 -1.223 -3.473 1.00 92.56 108 LYS A C 1
ATOM 848 O O . LYS A 1 108 ? 16.904 -2.135 -4.161 1.00 92.56 108 LYS A O 1
ATOM 853 N N . GLU A 1 109 ? 17.610 -1.342 -2.179 1.00 89.88 109 GLU A N 1
ATOM 854 C CA . GLU A 1 109 ? 17.425 -2.534 -1.363 1.00 89.88 109 GLU A CA 1
ATOM 855 C C . GLU A 1 109 ? 15.936 -2.857 -1.239 1.00 89.88 109 GLU A C 1
ATOM 857 O O . GLU A 1 109 ? 15.541 -4.004 -1.431 1.00 89.88 109 GLU A O 1
ATOM 862 N N . ALA A 1 110 ? 15.101 -1.833 -1.025 1.00 86.88 110 ALA A N 1
ATOM 863 C CA . ALA A 1 110 ? 13.649 -1.972 -1.035 1.00 86.88 110 ALA A CA 1
ATOM 864 C C . ALA A 1 110 ? 13.141 -2.422 -2.412 1.00 86.88 110 ALA A C 1
ATOM 866 O O . ALA A 1 110 ? 12.311 -3.326 -2.490 1.00 86.88 110 ALA A O 1
ATOM 867 N N . ALA A 1 111 ? 13.688 -1.869 -3.503 1.00 90.50 111 ALA A N 1
ATOM 868 C CA . ALA A 1 111 ? 13.304 -2.267 -4.856 1.00 90.50 111 ALA A CA 1
ATOM 869 C C . ALA A 1 111 ? 13.618 -3.745 -5.130 1.00 90.50 111 ALA A C 1
ATOM 871 O O . ALA A 1 111 ? 12.788 -4.466 -5.685 1.00 90.50 111 ALA A O 1
ATOM 872 N N . SER A 1 112 ? 14.803 -4.199 -4.715 1.00 91.88 112 SER A N 1
ATOM 873 C CA . SER A 1 112 ? 15.211 -5.602 -4.829 1.00 91.88 112 SER A CA 1
ATOM 874 C C . SER A 1 112 ? 14.348 -6.519 -3.965 1.00 91.88 112 SER A C 1
ATOM 876 O O . SER A 1 112 ? 13.787 -7.483 -4.481 1.00 91.88 112 SER A O 1
ATOM 878 N N . GLY A 1 113 ? 14.183 -6.193 -2.680 1.00 90.25 113 GLY A N 1
ATOM 879 C CA . GLY A 1 113 ? 13.407 -7.010 -1.746 1.00 90.25 113 GLY A CA 1
ATOM 880 C C . GLY A 1 113 ? 11.936 -7.119 -2.143 1.00 90.25 113 GLY A C 1
ATOM 881 O O . GLY A 1 113 ? 11.350 -8.197 -2.078 1.00 90.25 113 GLY A O 1
ATOM 882 N N . LEU A 1 114 ? 11.338 -6.032 -2.636 1.00 83.50 114 LEU A N 1
ATOM 883 C CA . LEU A 1 114 ? 9.956 -6.057 -3.100 1.00 83.50 114 LEU A CA 1
ATOM 884 C C . LEU A 1 114 ? 9.801 -6.848 -4.405 1.00 83.50 114 LEU A C 1
ATOM 886 O O . LEU A 1 114 ? 8.824 -7.576 -4.561 1.00 83.50 114 LEU A O 1
ATOM 890 N N . ALA A 1 115 ? 10.759 -6.752 -5.331 1.00 89.75 115 ALA A N 1
ATOM 891 C CA . ALA A 1 115 ? 10.740 -7.563 -6.547 1.00 89.75 115 ALA A CA 1
ATOM 892 C C . ALA A 1 115 ? 10.907 -9.065 -6.261 1.00 89.75 115 ALA A C 1
ATOM 894 O O . ALA A 1 115 ? 10.368 -9.883 -7.001 1.00 89.75 115 ALA A O 1
ATOM 895 N N . GLU A 1 116 ? 11.637 -9.427 -5.205 1.00 88.69 116 GLU A N 1
ATOM 896 C CA . GLU A 1 116 ? 11.776 -10.812 -4.745 1.00 88.69 116 GLU A CA 1
ATOM 897 C C . GLU A 1 116 ? 10.491 -11.320 -4.073 1.00 88.69 116 GLU A C 1
ATOM 899 O O . GLU A 1 116 ? 10.052 -12.440 -4.336 1.00 88.69 116 GLU A O 1
ATOM 904 N N . ALA A 1 117 ? 9.846 -10.479 -3.260 1.00 79.19 117 ALA A N 1
ATOM 905 C CA . ALA A 1 117 ? 8.601 -10.816 -2.573 1.00 79.19 117 ALA A CA 1
ATOM 906 C C . ALA A 1 117 ? 7.384 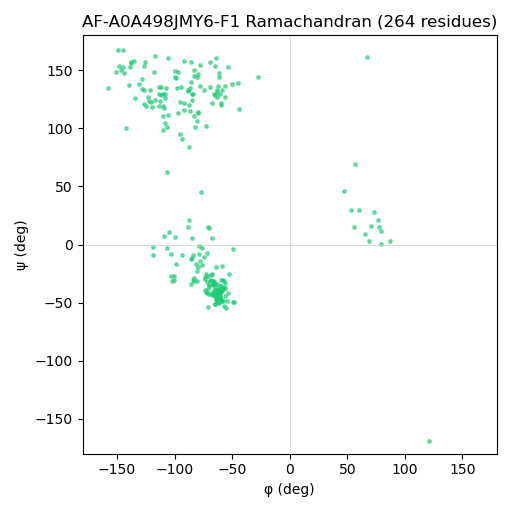-10.906 -3.513 1.00 79.19 117 ALA A C 1
ATOM 908 O O . ALA A 1 117 ? 6.425 -11.619 -3.210 1.00 79.19 117 ALA A O 1
ATOM 909 N N . LEU A 1 118 ? 7.397 -10.181 -4.636 1.00 80.50 118 LEU A N 1
ATOM 910 C CA . LEU A 1 118 ? 6.302 -10.142 -5.603 1.00 80.50 118 LEU A CA 1
ATOM 911 C C . LEU A 1 118 ? 6.552 -11.109 -6.773 1.00 80.50 118 LEU A C 1
ATOM 913 O O . LEU A 1 118 ? 7.430 -10.864 -7.607 1.00 80.50 118 LEU A O 1
ATOM 917 N N . PRO A 1 119 ? 5.749 -12.180 -6.919 1.00 82.88 119 PRO A N 1
ATOM 918 C CA . PRO A 1 119 ? 5.912 -13.129 -8.012 1.00 82.88 119 PRO A CA 1
ATOM 919 C C . PRO A 1 119 ? 5.846 -12.448 -9.382 1.00 82.88 119 PRO A C 1
ATOM 921 O O . PRO A 1 119 ? 4.894 -11.741 -9.705 1.00 82.88 119 PRO A O 1
ATOM 924 N N . GLY A 1 120 ? 6.865 -12.685 -10.209 1.00 85.19 120 GLY A N 1
ATOM 925 C CA . GLY A 1 120 ? 6.932 -12.139 -11.565 1.00 85.19 120 GLY A CA 1
ATOM 926 C C . GLY A 1 120 ? 7.374 -10.675 -11.654 1.00 85.19 120 GLY A C 1
ATOM 927 O O . GLY A 1 120 ? 7.503 -10.176 -12.768 1.00 85.19 120 GLY A O 1
ATOM 928 N N . ALA A 1 121 ? 7.665 -9.999 -10.541 1.00 91.94 121 ALA A N 1
ATOM 929 C CA . ALA A 1 121 ? 8.231 -8.656 -10.566 1.00 91.94 121 ALA A CA 1
ATOM 930 C C . ALA A 1 121 ? 9.738 -8.672 -10.873 1.00 91.94 121 ALA A C 1
ATOM 932 O O . ALA A 1 121 ? 10.441 -9.664 -10.644 1.00 91.94 121 ALA A O 1
ATOM 933 N N . ARG A 1 122 ? 10.258 -7.570 -11.421 1.00 95.56 122 ARG A N 1
ATOM 934 C CA . ARG A 1 122 ? 11.700 -7.362 -11.620 1.00 95.56 122 ARG A CA 1
ATOM 935 C C . ARG A 1 122 ? 12.131 -6.000 -11.102 1.00 95.56 122 ARG A C 1
ATOM 937 O O . ARG A 1 122 ? 11.440 -5.009 -11.318 1.00 95.56 122 ARG A O 1
ATOM 944 N N . ALA A 1 123 ? 13.280 -5.965 -10.436 1.00 95.19 123 ALA A N 1
ATOM 945 C CA . ALA A 1 123 ? 13.862 -4.734 -9.929 1.00 95.19 123 ALA A CA 1
ATOM 946 C C . ALA A 1 123 ? 14.585 -3.958 -11.043 1.00 95.19 123 ALA A C 1
ATOM 948 O O . ALA A 1 123 ? 15.198 -4.553 -11.934 1.00 95.19 123 ALA A O 1
ATOM 949 N N . LEU A 1 124 ? 14.555 -2.628 -10.964 1.00 93.81 124 LEU A N 1
ATOM 950 C CA . LEU A 1 124 ? 15.287 -1.716 -11.834 1.00 93.81 124 LEU A CA 1
ATOM 951 C C . LEU A 1 124 ? 15.809 -0.519 -11.029 1.00 93.81 124 LEU A C 1
ATOM 953 O O . LEU A 1 124 ? 15.086 0.431 -10.745 1.00 93.81 124 LEU A O 1
ATOM 957 N N . HIS A 1 125 ? 17.088 -0.544 -10.664 1.00 93.88 125 HIS A N 1
ATOM 958 C CA . HIS A 1 125 ? 17.727 0.535 -9.908 1.00 93.88 125 HIS A CA 1
ATOM 959 C C . HIS A 1 125 ? 19.213 0.663 -10.262 1.00 93.88 125 HIS A C 1
ATOM 961 O O . HIS A 1 125 ? 19.805 -0.236 -10.854 1.00 93.88 125 HIS A O 1
ATOM 967 N N . GLY A 1 126 ? 19.857 1.759 -9.849 1.00 89.38 126 GLY A N 1
ATOM 968 C CA . GLY A 1 126 ? 21.271 2.038 -10.157 1.00 89.38 126 GLY A CA 1
ATOM 969 C C . GLY A 1 126 ? 22.301 1.142 -9.451 1.00 89.38 126 GLY A C 1
ATOM 970 O O . GLY A 1 126 ? 23.457 1.527 -9.346 1.00 89.38 126 GLY A O 1
ATOM 971 N N . GLY A 1 127 ? 21.884 0.021 -8.859 1.00 89.31 127 GLY A N 1
ATOM 972 C CA . GLY A 1 127 ? 22.786 -1.037 -8.375 1.00 89.31 127 GLY A CA 1
ATOM 973 C C . GLY A 1 127 ? 22.827 -2.248 -9.314 1.00 89.31 127 GLY A C 1
ATOM 974 O O . GLY A 1 127 ? 23.646 -3.139 -9.127 1.00 89.31 127 GLY A O 1
ATOM 975 N N . ILE A 1 128 ? 21.948 -2.280 -10.319 1.00 90.06 128 ILE A N 1
ATOM 976 C CA . ILE A 1 128 ? 21.892 -3.327 -11.334 1.00 90.06 128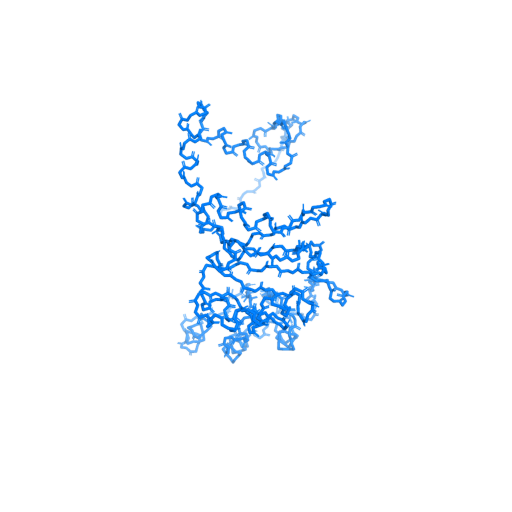 ILE A CA 1
ATOM 977 C C . ILE A 1 128 ? 22.859 -2.958 -12.460 1.00 90.06 128 ILE A C 1
ATOM 979 O O . ILE A 1 128 ? 22.875 -1.814 -12.912 1.00 90.06 128 ILE A O 1
ATOM 983 N N . GLN A 1 129 ? 23.653 -3.926 -12.918 1.00 91.94 129 GLN A N 1
ATOM 984 C CA . GLN A 1 129 ? 24.566 -3.740 -14.049 1.00 91.94 129 GLN A CA 1
ATOM 985 C C . GLN A 1 129 ? 23.803 -3.380 -15.328 1.00 91.94 129 GLN A C 1
ATOM 987 O O . GLN A 1 129 ? 22.730 -3.925 -15.581 1.00 91.94 129 GLN A O 1
ATOM 992 N N . GLU A 1 130 ? 24.380 -2.517 -16.166 1.00 86.25 130 GLU A N 1
ATOM 993 C CA . GLU A 1 130 ? 23.685 -1.951 -17.329 1.00 86.25 130 GLU A CA 1
ATOM 994 C C . GLU A 1 130 ? 23.135 -3.020 -18.289 1.00 86.25 130 GLU A C 1
ATOM 996 O O . GLU A 1 130 ? 21.955 -2.984 -18.626 1.00 86.25 130 GLU A O 1
ATOM 1001 N N . GLY A 1 131 ? 23.911 -4.062 -18.610 1.00 91.75 131 GLY A N 1
ATOM 1002 C CA . GLY A 1 131 ? 23.421 -5.162 -19.454 1.00 91.75 131 GLY A CA 1
ATOM 1003 C C . GLY A 1 131 ? 22.214 -5.900 -18.854 1.00 91.75 131 GLY A C 1
ATOM 1004 O O . GLY A 1 131 ? 21.278 -6.266 -19.561 1.00 91.75 131 GLY A O 1
ATOM 1005 N N . GLN A 1 132 ? 22.169 -6.059 -17.528 1.00 92.00 132 GLN A N 1
ATOM 1006 C CA . GLN A 1 132 ? 21.013 -6.649 -16.851 1.00 92.00 132 GLN A CA 1
ATOM 1007 C C . GLN A 1 132 ? 19.809 -5.696 -16.849 1.00 92.00 132 GLN A C 1
ATOM 1009 O O . GLN A 1 132 ? 18.672 -6.161 -16.921 1.00 92.00 132 GLN A O 1
ATOM 1014 N N . ARG A 1 133 ? 20.030 -4.375 -16.804 1.00 90.25 133 ARG A N 1
ATOM 1015 C CA . ARG A 1 133 ? 18.959 -3.370 -16.917 1.00 90.25 133 ARG A CA 1
ATOM 1016 C C . ARG A 1 133 ? 18.305 -3.418 -18.291 1.00 90.25 133 ARG A C 1
ATOM 1018 O O . ARG A 1 133 ? 17.079 -3.433 -18.360 1.00 90.25 133 ARG A O 1
ATOM 1025 N N . GLU A 1 134 ? 19.093 -3.515 -19.359 1.00 90.12 134 GLU A N 1
ATOM 1026 C CA . GLU A 1 134 ? 18.584 -3.657 -20.728 1.00 90.12 134 GLU A CA 1
ATOM 1027 C C . GLU A 1 134 ? 17.743 -4.927 -20.891 1.00 90.12 134 GLU A C 1
ATOM 1029 O O . GLU A 1 134 ? 16.620 -4.866 -21.396 1.00 90.12 134 GLU A O 1
ATOM 1034 N N . VAL A 1 135 ? 18.228 -6.065 -20.381 1.00 92.94 135 VAL A N 1
ATOM 1035 C CA . VAL A 1 135 ? 17.475 -7.331 -20.366 1.00 92.94 135 VAL A CA 1
ATOM 1036 C C . VAL A 1 135 ? 16.176 -7.195 -19.568 1.00 92.94 135 VAL A C 1
ATOM 1038 O O . VAL A 1 135 ? 15.130 -7.698 -19.993 1.00 92.94 135 VAL A O 1
ATOM 1041 N N . THR A 1 136 ? 16.222 -6.505 -18.425 1.00 92.69 136 THR A N 1
ATOM 1042 C CA . THR A 1 136 ? 15.045 -6.261 -17.586 1.00 92.69 136 THR A CA 1
ATOM 1043 C C . THR A 1 136 ? 14.005 -5.378 -18.299 1.00 92.69 136 THR A C 1
ATOM 1045 O O . THR A 1 136 ? 12.799 -5.619 -18.262 1.00 92.69 136 THR A O 1
ATOM 1048 N N . LEU A 1 137 ? 14.452 -4.355 -19.017 1.00 90.25 137 LEU A N 1
ATOM 1049 C CA . LEU A 1 137 ? 13.557 -3.480 -19.771 1.00 90.25 137 LEU A CA 1
ATOM 1050 C C . LEU A 1 137 ? 12.975 -4.180 -21.000 1.00 90.25 137 LEU A C 1
ATOM 1052 O O . LEU A 1 137 ? 11.780 -4.061 -21.267 1.00 90.25 137 LEU A O 1
ATOM 1056 N N . ALA A 1 138 ? 13.782 -4.952 -21.728 1.00 91.19 138 ALA A N 1
ATOM 1057 C CA . ALA A 1 138 ? 13.326 -5.713 -22.887 1.00 91.19 138 ALA A CA 1
ATOM 1058 C C . ALA A 1 138 ? 12.290 -6.783 -22.499 1.00 91.19 138 ALA A C 1
ATOM 1060 O O . ALA A 1 138 ? 11.278 -6.958 -23.185 1.00 91.19 138 ALA A O 1
ATOM 1061 N N . GLY A 1 139 ? 12.499 -7.475 -21.375 1.00 92.50 139 GLY A N 1
ATOM 1062 C CA . GLY A 1 139 ? 11.535 -8.445 -20.857 1.00 92.50 139 GLY A CA 1
ATOM 1063 C C . GLY A 1 139 ? 10.216 -7.798 -20.432 1.00 92.50 139 GLY A C 1
ATOM 1064 O O . GLY A 1 139 ? 9.155 -8.348 -20.718 1.00 92.50 139 GLY A O 1
ATOM 1065 N N . PHE A 1 140 ? 10.264 -6.606 -19.835 1.00 91.38 140 PHE A N 1
ATOM 1066 C CA . PHE A 1 140 ? 9.051 -5.850 -19.532 1.00 91.38 140 PHE A CA 1
ATOM 1067 C C . PHE A 1 140 ? 8.318 -5.424 -20.811 1.00 91.38 140 PHE A C 1
ATOM 1069 O O . PHE A 1 140 ? 7.146 -5.739 -20.982 1.00 91.38 140 PHE A O 1
ATOM 1076 N N . ARG A 1 141 ? 9.010 -4.793 -21.769 1.00 88.81 141 ARG A N 1
ATOM 1077 C CA . ARG A 1 141 ? 8.407 -4.332 -23.038 1.00 88.81 141 ARG A CA 1
ATOM 1078 C C . ARG A 1 141 ? 7.749 -5.461 -23.834 1.00 88.81 141 ARG A C 1
ATOM 1080 O O . ARG A 1 141 ? 6.690 -5.260 -24.414 1.00 88.81 141 ARG A O 1
ATOM 1087 N N . SER A 1 142 ? 8.359 -6.645 -23.832 1.00 90.12 142 SER A N 1
ATOM 1088 C CA . SER A 1 142 ? 7.826 -7.841 -24.505 1.00 90.12 142 SER A CA 1
ATOM 1089 C C . SER A 1 142 ? 6.705 -8.548 -23.737 1.00 90.12 142 SER A C 1
ATOM 1091 O O . SER A 1 142 ? 6.104 -9.477 -24.269 1.00 90.12 142 SER A O 1
ATOM 1093 N N . GLY A 1 143 ? 6.417 -8.143 -22.496 1.00 88.62 143 GLY A N 1
ATOM 1094 C CA . GLY A 1 143 ? 5.390 -8.775 -21.667 1.00 88.62 143 GLY A CA 1
ATOM 1095 C C . GLY A 1 143 ? 5.818 -10.098 -21.026 1.00 88.62 143 GLY A C 1
ATOM 1096 O O . GLY A 1 143 ? 4.974 -10.827 -20.514 1.00 88.62 143 GLY A O 1
ATOM 1097 N N . LYS A 1 144 ? 7.122 -10.416 -20.995 1.00 90.75 144 LYS A N 1
ATOM 1098 C CA . LYS A 1 144 ? 7.654 -11.570 -20.239 1.00 90.75 144 LYS A CA 1
ATOM 1099 C C . LYS A 1 144 ? 7.298 -11.481 -18.750 1.00 90.75 144 LYS A C 1
ATOM 1101 O O . LYS A 1 144 ? 7.159 -12.497 -18.074 1.00 90.75 144 LYS A O 1
ATOM 1106 N N . TYR A 1 145 ? 7.180 -10.260 -18.250 1.00 89.38 145 TYR A N 1
ATOM 1107 C CA . TYR A 1 145 ? 6.599 -9.914 -16.962 1.00 89.38 145 TYR A CA 1
ATOM 1108 C C . TYR A 1 145 ? 5.950 -8.544 -17.078 1.00 89.38 145 TYR A C 1
ATOM 1110 O O . TYR A 1 145 ? 6.361 -7.713 -17.888 1.00 89.38 145 TYR A O 1
ATOM 1118 N N . MET A 1 146 ? 4.951 -8.325 -16.232 1.00 88.38 146 MET A N 1
ATOM 1119 C CA . MET A 1 146 ? 4.129 -7.120 -16.266 1.00 88.38 146 MET A CA 1
ATOM 1120 C C . MET A 1 146 ? 4.437 -6.161 -15.117 1.00 88.38 146 MET A C 1
ATOM 1122 O O . MET A 1 146 ? 3.881 -5.074 -15.099 1.00 88.38 146 MET A O 1
ATOM 1126 N N . THR A 1 147 ? 5.331 -6.507 -14.185 1.00 91.44 147 THR A N 1
ATOM 1127 C CA . THR A 1 147 ? 5.609 -5.674 -13.004 1.00 91.44 147 THR A CA 1
ATOM 1128 C C . THR A 1 147 ? 7.081 -5.294 -12.926 1.00 91.44 147 THR A C 1
ATOM 1130 O O . THR A 1 147 ? 7.954 -6.164 -12.863 1.00 91.44 147 THR A O 1
ATOM 1133 N N . LEU A 1 148 ? 7.354 -3.990 -12.881 1.00 92.44 148 LEU A N 1
ATOM 1134 C CA . LEU A 1 148 ? 8.671 -3.439 -12.565 1.00 92.44 148 LEU A CA 1
ATOM 1135 C C . LEU A 1 148 ? 8.641 -2.733 -11.215 1.00 92.44 148 LEU A C 1
ATOM 1137 O O . LEU A 1 148 ? 7.738 -1.948 -10.944 1.00 92.44 148 LEU A O 1
ATOM 1141 N N . VAL A 1 149 ? 9.662 -2.984 -10.398 1.00 93.44 149 VAL A N 1
ATOM 1142 C CA . VAL A 1 149 ? 9.921 -2.256 -9.154 1.00 93.44 149 VAL A CA 1
ATOM 1143 C C . VAL A 1 149 ? 11.161 -1.399 -9.360 1.00 93.44 149 VAL A C 1
ATOM 1145 O O . VAL A 1 149 ? 12.233 -1.934 -9.631 1.00 93.44 149 VAL A O 1
ATOM 1148 N N . ALA A 1 150 ? 11.046 -0.079 -9.268 1.00 92.25 150 ALA A N 1
ATOM 1149 C CA . ALA A 1 150 ? 12.118 0.829 -9.652 1.00 92.25 150 ALA A CA 1
ATOM 1150 C C . ALA A 1 150 ? 12.320 1.988 -8.676 1.00 92.25 150 ALA A C 1
ATOM 1152 O O . ALA A 1 150 ? 11.397 2.404 -7.981 1.00 92.25 150 ALA A O 1
ATOM 1153 N N . THR A 1 151 ? 13.531 2.549 -8.681 1.00 89.88 151 THR A N 1
ATOM 1154 C CA . THR A 1 151 ? 13.802 3.844 -8.040 1.00 89.88 151 THR A CA 1
ATOM 1155 C C . THR A 1 151 ? 13.637 5.003 -9.021 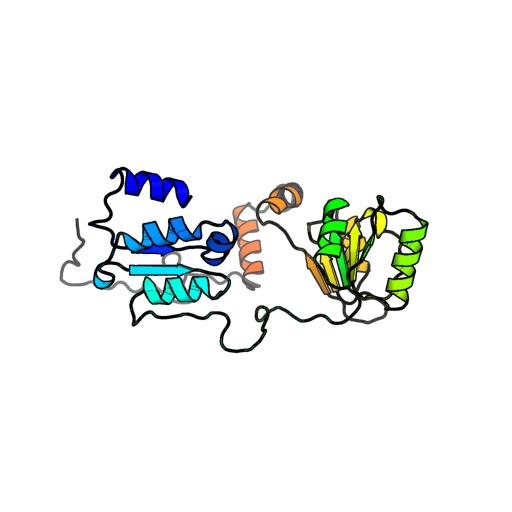1.00 89.88 151 THR A C 1
ATOM 1157 O O . THR A 1 151 ? 13.762 4.813 -10.235 1.00 89.88 151 THR A O 1
ATOM 1160 N N . ASN A 1 152 ? 13.405 6.221 -8.511 1.00 73.81 152 ASN A N 1
ATOM 1161 C CA . ASN A 1 152 ? 13.180 7.432 -9.327 1.00 73.81 152 ASN A CA 1
ATOM 1162 C C . ASN A 1 152 ? 14.237 7.609 -10.417 1.00 73.81 152 ASN A C 1
ATOM 1164 O O . ASN A 1 152 ? 13.923 7.772 -11.594 1.00 73.81 152 ASN A O 1
ATOM 1168 N N . VAL A 1 153 ? 15.507 7.499 -10.027 1.00 68.94 153 VAL A N 1
ATOM 1169 C CA . VAL A 1 153 ? 16.653 7.681 -10.926 1.00 68.94 153 VAL A CA 1
ATOM 1170 C C . VAL A 1 153 ? 16.647 6.662 -12.062 1.00 68.94 153 VAL A C 1
ATOM 1172 O O . VAL A 1 153 ? 16.972 6.999 -13.195 1.00 68.94 153 VAL A O 1
ATOM 1175 N N . ALA A 1 154 ? 16.273 5.417 -11.778 1.00 66.50 154 ALA A N 1
ATOM 1176 C CA . ALA A 1 154 ? 16.315 4.354 -12.771 1.00 66.50 154 ALA A CA 1
ATOM 1177 C C . ALA A 1 154 ? 15.107 4.347 -13.712 1.00 66.50 154 ALA A C 1
ATOM 1179 O O . ALA A 1 154 ? 15.180 3.725 -14.769 1.00 66.50 154 ALA A O 1
ATOM 1180 N N . ALA A 1 155 ? 14.030 5.034 -13.332 1.00 65.62 155 ALA A N 1
ATOM 1181 C CA . ALA A 1 155 ? 12.787 5.109 -14.084 1.00 65.62 155 ALA A CA 1
ATOM 1182 C C . ALA A 1 155 ? 12.632 6.382 -14.938 1.00 65.62 155 ALA A C 1
ATOM 1184 O O . ALA A 1 155 ? 11.800 6.422 -15.851 1.00 65.62 155 ALA A O 1
ATOM 1185 N N . ARG A 1 156 ? 13.424 7.430 -14.672 1.00 70.25 156 ARG A N 1
ATOM 1186 C CA . ARG A 1 156 ? 13.443 8.647 -15.497 1.00 70.25 156 ARG A CA 1
ATOM 1187 C C . ARG A 1 156 ? 13.891 8.318 -16.926 1.00 70.25 156 ARG A C 1
ATOM 1189 O O . ARG A 1 156 ? 14.822 7.554 -17.141 1.00 70.25 156 ARG A O 1
ATOM 1196 N N . GLY A 1 157 ? 13.202 8.897 -17.910 1.00 63.72 157 GLY A N 1
ATOM 1197 C CA . GLY A 1 157 ? 13.541 8.741 -19.331 1.00 63.72 157 GLY A CA 1
ATOM 1198 C C . GLY A 1 157 ? 13.315 7.349 -19.934 1.00 63.72 157 GLY A C 1
ATOM 1199 O O . GLY A 1 157 ? 13.610 7.165 -21.110 1.00 63.72 157 GLY A O 1
ATOM 1200 N N . LEU A 1 158 ? 12.774 6.378 -19.187 1.00 71.12 158 LEU A N 1
ATOM 1201 C CA . LEU A 1 158 ? 12.493 5.062 -19.756 1.00 71.12 158 LEU A CA 1
ATOM 1202 C C . LEU A 1 158 ? 11.406 5.153 -20.826 1.00 71.12 158 LEU A C 1
ATOM 1204 O O . LEU A 1 158 ? 10.329 5.691 -20.580 1.00 71.12 158 LEU A O 1
ATOM 1208 N N . ASP A 1 159 ? 11.670 4.585 -21.993 1.00 70.31 159 ASP A N 1
ATOM 1209 C CA . ASP A 1 159 ? 10.625 4.286 -22.964 1.00 70.31 159 ASP A CA 1
ATOM 1210 C C . ASP A 1 159 ? 9.983 2.941 -22.595 1.00 70.31 159 ASP A C 1
ATOM 1212 O O . ASP A 1 159 ? 10.646 1.899 -22.629 1.00 70.31 159 ASP A O 1
ATOM 1216 N N . THR A 1 160 ? 8.735 2.956 -22.139 1.00 68.94 160 THR A N 1
ATOM 1217 C CA . THR A 1 160 ? 8.004 1.769 -21.672 1.00 68.94 160 THR A CA 1
ATOM 1218 C C . THR A 1 160 ? 6.599 1.765 -22.243 1.00 68.94 160 THR A C 1
ATOM 1220 O O . THR A 1 160 ? 6.058 2.821 -22.569 1.00 68.94 160 THR A O 1
ATOM 1223 N N . ASN A 1 161 ? 5.993 0.576 -22.296 1.00 67.88 161 ASN A N 1
ATOM 1224 C CA . ASN A 1 161 ? 4.572 0.425 -22.604 1.00 67.88 161 ASN A CA 1
ATOM 1225 C C . ASN A 1 161 ? 3.723 1.302 -21.672 1.00 67.88 161 ASN A C 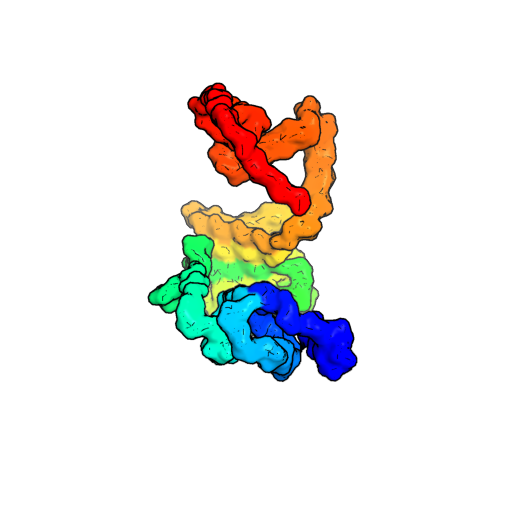1
ATOM 1227 O O . ASN A 1 161 ? 4.145 1.595 -20.548 1.00 67.88 161 ASN A O 1
ATOM 1231 N N . ASP A 1 162 ? 2.540 1.705 -22.142 1.00 76.69 162 ASP A N 1
ATOM 1232 C CA . ASP A 1 162 ? 1.582 2.423 -21.303 1.00 76.69 162 ASP A CA 1
ATOM 1233 C C . ASP A 1 162 ? 1.215 1.550 -20.100 1.00 76.69 162 ASP A C 1
ATOM 1235 O O . ASP A 1 162 ? 0.774 0.403 -20.243 1.00 76.69 162 ASP A O 1
ATOM 1239 N N . VAL A 1 163 ? 1.501 2.077 -18.914 1.00 82.38 163 VAL A N 1
ATOM 1240 C CA . VAL A 1 163 ? 1.363 1.359 -17.652 1.00 82.38 163 VAL A CA 1
ATOM 1241 C C . VAL A 1 163 ? -0.062 1.567 -17.162 1.00 82.38 163 VAL A C 1
ATOM 1243 O O . VAL A 1 163 ? -0.531 2.696 -17.137 1.00 82.38 163 VAL A O 1
ATOM 1246 N N . GLN A 1 164 ? -0.772 0.520 -16.754 1.00 81.69 164 GLN A N 1
ATOM 1247 C CA . GLN A 1 164 ? -2.150 0.633 -16.256 1.00 81.69 164 GLN A CA 1
ATOM 1248 C C . GLN A 1 164 ? -2.194 1.025 -14.774 1.00 81.69 164 GLN A C 1
ATOM 1250 O O . GLN A 1 164 ? -3.150 1.662 -14.329 1.00 81.69 164 GLN A O 1
ATOM 1255 N N . LEU A 1 165 ? -1.156 0.651 -14.019 1.00 81.81 165 LEU A N 1
ATOM 1256 C CA . LEU A 1 165 ? -1.077 0.868 -12.581 1.00 81.81 165 LEU A CA 1
ATOM 1257 C C . LEU A 1 165 ? 0.286 1.416 -12.150 1.00 81.81 165 LEU A C 1
ATOM 1259 O O . LEU A 1 165 ? 1.327 0.802 -12.382 1.00 81.81 165 LEU A O 1
ATOM 1263 N N . ILE A 1 166 ? 0.262 2.532 -11.430 1.00 82.00 166 ILE A N 1
ATOM 1264 C CA . ILE A 1 166 ? 1.408 3.061 -10.690 1.00 82.00 166 ILE A CA 1
ATOM 1265 C C . ILE A 1 166 ? 1.158 2.871 -9.196 1.00 82.00 166 ILE A C 1
ATOM 1267 O O . ILE A 1 166 ? 0.120 3.279 -8.682 1.00 82.00 166 ILE A O 1
ATOM 1271 N N . ILE A 1 167 ? 2.121 2.294 -8.486 1.00 83.12 167 ILE A N 1
ATOM 1272 C CA . ILE A 1 167 ? 2.155 2.250 -7.023 1.00 83.12 167 ILE A CA 1
ATOM 1273 C C . ILE A 1 167 ? 3.395 3.013 -6.574 1.00 83.12 167 ILE A C 1
ATOM 1275 O O . ILE A 1 167 ? 4.501 2.692 -6.990 1.00 83.12 167 ILE A O 1
ATOM 1279 N N . GLN A 1 168 ? 3.233 4.017 -5.724 1.00 83.38 168 GLN A N 1
ATOM 1280 C CA . GLN A 1 168 ? 4.339 4.724 -5.083 1.00 83.38 168 GLN A CA 1
ATOM 1281 C C . GLN A 1 168 ? 4.391 4.265 -3.629 1.00 83.38 168 GLN A C 1
ATOM 1283 O O . GLN A 1 168 ? 3.452 4.535 -2.885 1.00 83.38 168 GLN A O 1
ATOM 1288 N N . CYS A 1 169 ? 5.428 3.524 -3.241 1.00 82.81 169 CYS A N 1
ATOM 1289 C CA . CYS A 1 169 ? 5.566 2.997 -1.880 1.00 82.81 169 CYS A CA 1
ATOM 1290 C C . CYS A 1 169 ? 5.784 4.105 -0.846 1.00 82.81 169 CYS A C 1
ATOM 1292 O O . CYS A 1 169 ? 5.423 3.939 0.316 1.00 82.81 169 CYS A O 1
ATOM 1294 N N . GLU A 1 170 ? 6.322 5.237 -1.289 1.00 78.81 170 GLU A N 1
ATOM 1295 C CA . GLU A 1 170 ? 6.535 6.425 -0.484 1.00 78.81 170 GLU A CA 1
ATOM 1296 C C . GLU A 1 170 ? 6.174 7.693 -1.283 1.00 78.81 170 GLU A C 1
ATOM 1298 O O . GLU A 1 170 ? 6.295 7.712 -2.522 1.00 78.81 170 GLU A O 1
ATOM 1303 N N . PRO A 1 171 ? 5.768 8.780 -0.599 1.00 74.12 171 PRO A N 1
ATOM 1304 C CA . PRO A 1 171 ? 5.630 10.085 -1.227 1.00 74.12 171 PRO A CA 1
ATOM 1305 C C . PRO A 1 171 ? 6.948 10.523 -1.886 1.00 74.12 171 PRO A C 1
ATOM 1307 O O . PRO A 1 171 ? 8.008 10.358 -1.281 1.00 74.12 171 PRO A O 1
ATOM 1310 N N . PRO A 1 172 ? 6.910 11.082 -3.107 1.00 72.06 172 PRO A N 1
ATOM 1311 C CA . PRO A 1 172 ? 8.093 11.643 -3.741 1.00 72.06 172 PRO A CA 1
ATOM 1312 C C . PRO A 1 172 ? 8.602 12.853 -2.955 1.00 72.06 172 PRO A C 1
ATOM 1314 O O . PRO A 1 172 ? 7.834 13.551 -2.290 1.00 72.06 172 PRO A O 1
ATOM 1317 N N . LEU A 1 173 ? 9.905 13.112 -3.066 1.00 71.12 173 LEU A N 1
ATOM 1318 C CA . LEU A 1 173 ? 10.557 14.247 -2.408 1.00 71.12 173 LEU A CA 1
ATOM 1319 C C . LEU A 1 173 ? 10.120 15.598 -2.993 1.00 71.12 173 LEU A C 1
ATOM 1321 O O . LEU A 1 173 ? 10.153 16.606 -2.290 1.00 71.12 173 LEU A O 1
ATOM 1325 N N . ASP A 1 174 ? 9.704 15.614 -4.260 1.00 68.00 174 ASP A N 1
ATOM 1326 C CA . ASP A 1 174 ? 9.237 16.806 -4.956 1.00 68.00 174 ASP A CA 1
ATOM 1327 C C . ASP A 1 174 ? 8.098 16.507 -5.953 1.00 68.00 174 ASP A C 1
ATOM 1329 O O . ASP A 1 174 ? 7.767 15.358 -6.269 1.00 68.00 174 ASP A O 1
ATOM 1333 N N . VAL A 1 175 ? 7.453 17.578 -6.424 1.00 67.38 175 VAL A N 1
ATOM 1334 C CA . VAL A 1 175 ? 6.317 17.517 -7.359 1.00 67.38 175 VAL A CA 1
ATOM 1335 C C . VAL A 1 175 ? 6.741 17.015 -8.742 1.00 67.38 175 VAL A C 1
ATOM 1337 O O . VAL A 1 175 ? 5.959 16.338 -9.410 1.00 67.38 175 VAL A O 1
ATOM 1340 N N . GLU A 1 176 ? 7.971 17.294 -9.169 1.00 68.75 176 GLU A N 1
ATOM 1341 C CA . GLU A 1 176 ? 8.477 16.853 -10.470 1.00 68.75 176 GLU A CA 1
ATOM 1342 C C . GLU A 1 176 ? 8.591 15.327 -10.514 1.00 68.75 176 GLU A C 1
ATOM 1344 O O . GLU A 1 176 ? 8.165 14.691 -11.479 1.00 68.75 176 GLU A O 1
ATOM 1349 N N . ASP A 1 177 ? 9.084 14.699 -9.448 1.00 72.19 177 ASP A N 1
ATOM 1350 C CA . ASP A 1 177 ? 9.110 13.245 -9.316 1.00 72.19 177 ASP A CA 1
ATOM 1351 C C . ASP A 1 177 ? 7.705 12.645 -9.308 1.00 72.19 177 ASP A C 1
ATOM 1353 O O . ASP A 1 177 ? 7.470 11.637 -9.980 1.00 72.19 177 ASP A O 1
ATOM 1357 N N . TYR A 1 178 ? 6.736 13.282 -8.644 1.00 75.25 178 TYR A N 1
ATOM 1358 C CA . TYR A 1 178 ? 5.338 12.851 -8.724 1.00 75.25 178 TYR A CA 1
ATOM 1359 C C . TYR A 1 178 ? 4.813 12.851 -10.168 1.00 75.25 178 TYR A C 1
ATOM 1361 O O . TYR A 1 178 ? 4.217 11.864 -10.617 1.00 75.25 178 TYR A O 1
ATOM 1369 N N . ILE A 1 179 ? 5.042 13.939 -10.908 1.00 72.88 179 ILE A N 1
ATOM 1370 C CA . ILE A 1 179 ? 4.606 14.094 -12.303 1.00 72.88 179 ILE A CA 1
ATOM 1371 C C . ILE A 1 179 ? 5.297 13.056 -13.192 1.00 72.88 179 ILE A C 1
ATOM 1373 O O . ILE A 1 179 ? 4.640 12.384 -13.986 1.00 72.88 179 ILE A O 1
ATOM 1377 N N . HIS A 1 180 ? 6.603 12.844 -13.027 1.00 75.38 180 HIS A N 1
ATOM 1378 C CA . HIS A 1 180 ? 7.350 11.861 -13.811 1.00 75.38 180 HIS A CA 1
ATOM 1379 C C . HIS A 1 180 ? 6.922 10.412 -13.550 1.00 75.38 180 HIS A C 1
ATOM 1381 O O . HIS A 1 180 ? 6.948 9.600 -14.483 1.00 75.38 180 HIS A O 1
ATOM 1387 N N . ARG A 1 181 ? 6.549 10.078 -12.307 1.00 75.19 181 ARG A N 1
ATOM 1388 C CA . ARG A 1 181 ? 6.027 8.755 -11.922 1.00 75.19 181 ARG A CA 1
ATOM 1389 C C . ARG A 1 181 ? 4.624 8.530 -12.470 1.00 75.19 181 ARG A C 1
ATOM 1391 O O . ARG A 1 181 ? 4.37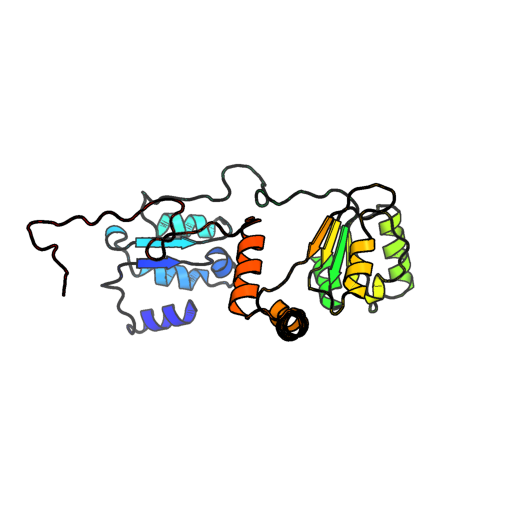6 7.532 -13.140 1.00 75.19 181 ARG A O 1
ATOM 1398 N N . SER A 1 182 ? 3.710 9.457 -12.193 1.00 74.38 182 SER A N 1
ATOM 1399 C CA . SER A 1 182 ? 2.305 9.353 -12.605 1.00 74.38 182 SER A CA 1
ATOM 1400 C C . SER A 1 182 ? 2.132 9.482 -14.122 1.00 74.38 182 SER A C 1
ATOM 1402 O O . SER A 1 182 ? 1.314 8.780 -14.702 1.00 74.38 182 SER A O 1
ATOM 1404 N N . GLY A 1 183 ? 2.981 10.252 -14.806 1.00 74.88 183 GLY A N 1
ATOM 1405 C CA . GLY A 1 183 ? 2.992 10.380 -16.269 1.00 74.88 183 GLY A CA 1
ATOM 1406 C C . GLY A 1 183 ? 3.423 9.119 -17.036 1.00 74.88 183 GLY A C 1
ATOM 1407 O O . GLY A 1 183 ? 3.595 9.171 -18.258 1.00 74.88 183 GLY A O 1
ATOM 1408 N N . ARG A 1 184 ? 3.647 7.992 -16.345 1.00 75.62 184 ARG A N 1
ATOM 1409 C CA . ARG A 1 184 ? 3.871 6.658 -16.934 1.00 75.62 184 ARG A CA 1
ATOM 1410 C C . ARG A 1 184 ? 2.578 5.910 -17.238 1.00 75.62 184 ARG A C 1
ATOM 1412 O O . ARG A 1 184 ? 2.629 4.908 -17.943 1.00 75.62 184 ARG A O 1
ATOM 1419 N N . THR A 1 185 ? 1.459 6.400 -16.716 1.00 74.88 185 THR A N 1
ATOM 1420 C CA . THR A 1 185 ? 0.125 5.855 -16.940 1.00 74.88 185 THR A CA 1
ATOM 1421 C C . THR A 1 185 ? -0.760 6.876 -17.654 1.00 74.88 185 THR A C 1
ATOM 1423 O O . THR A 1 185 ? -0.442 8.067 -17.682 1.00 74.88 185 THR A O 1
ATOM 1426 N N . GLY A 1 186 ? -1.865 6.422 -18.244 1.00 65.88 186 GLY A N 1
ATOM 1427 C CA . GLY A 1 186 ? -2.866 7.302 -18.845 1.00 65.88 186 GLY A CA 1
ATOM 1428 C C . GLY A 1 186 ? -2.436 7.951 -20.165 1.00 65.88 186 GLY A C 1
ATOM 1429 O O . GLY A 1 186 ? -2.867 9.066 -20.473 1.00 65.88 186 GLY A O 1
ATOM 1430 N N . ARG A 1 187 ? -1.551 7.305 -20.938 1.00 67.50 187 ARG A N 1
ATOM 1431 C CA . ARG A 1 187 ? -1.109 7.816 -22.244 1.00 67.50 187 ARG A CA 1
ATOM 1432 C C . ARG A 1 187 ? -2.077 7.394 -23.351 1.00 67.50 187 ARG A C 1
ATOM 1434 O O . ARG A 1 187 ? -2.812 6.422 -23.236 1.00 67.50 187 ARG A O 1
ATOM 1441 N N . ALA A 1 188 ? -2.078 8.143 -24.456 1.00 59.31 188 ALA A N 1
ATOM 1442 C CA . ALA A 1 188 ? -2.796 7.794 -25.692 1.00 59.31 188 ALA A CA 1
ATOM 1443 C C . ALA A 1 188 ? -4.307 7.483 -25.538 1.00 59.31 188 ALA A C 1
ATOM 1445 O O . ALA A 1 188 ? -4.864 6.721 -26.323 1.00 59.31 188 ALA A O 1
ATOM 1446 N N . GLY A 1 189 ? -4.981 8.095 -24.557 1.00 56.81 189 GLY A N 1
ATOM 1447 C CA . GLY A 1 189 ? -6.431 7.962 -24.359 1.00 56.81 189 GLY A CA 1
ATOM 1448 C C . GLY A 1 189 ? -6.871 6.776 -23.493 1.00 56.81 189 GLY A C 1
ATOM 1449 O O . GLY A 1 189 ? -8.072 6.595 -23.302 1.00 56.81 189 GLY A O 1
ATOM 1450 N N . TYR A 1 190 ? -5.937 5.996 -22.942 1.00 59.09 190 TYR A N 1
ATOM 1451 C CA . TYR A 1 190 ? -6.242 4.961 -21.954 1.00 59.09 190 TYR A CA 1
ATOM 1452 C C . TYR A 1 190 ? -6.357 5.555 -20.545 1.00 59.09 190 TYR A C 1
ATOM 1454 O O . TYR A 1 190 ? -5.731 6.564 -20.225 1.00 59.09 190 TYR A O 1
ATOM 1462 N N . SER A 1 191 ? -7.174 4.941 -19.685 1.00 61.72 191 SER A N 1
ATOM 1463 C CA . SER A 1 191 ? -7.286 5.328 -18.276 1.00 61.72 191 SER A CA 1
ATOM 1464 C C . SER A 1 191 ? -6.206 4.644 -17.444 1.00 61.72 191 SER A C 1
ATOM 1466 O O . SER A 1 191 ? -6.067 3.421 -17.493 1.00 61.72 191 SER A O 1
ATOM 1468 N N . GLY A 1 192 ? -5.497 5.433 -16.647 1.00 66.44 192 GLY A N 1
ATOM 1469 C CA . GLY A 1 192 ? -4.435 4.994 -15.756 1.00 66.44 192 GLY A CA 1
ATOM 1470 C C . GLY A 1 192 ? -4.742 5.275 -14.293 1.00 66.44 192 GLY A C 1
ATOM 1471 O O . GLY A 1 192 ? -5.401 6.272 -13.997 1.00 66.44 192 GLY A O 1
ATOM 1472 N N . VAL A 1 193 ? -4.267 4.434 -13.371 1.00 70.00 193 VAL A N 1
ATOM 1473 C CA . VAL A 1 193 ? -4.434 4.671 -11.926 1.00 70.00 193 VAL A CA 1
ATOM 1474 C C . VAL A 1 193 ? -3.084 4.753 -11.233 1.00 70.00 193 VAL A C 1
ATOM 1476 O O . VAL A 1 193 ? -2.214 3.910 -11.436 1.00 70.00 193 VAL A O 1
ATOM 1479 N N . ALA A 1 194 ? -2.922 5.769 -10.386 1.00 72.44 194 ALA A N 1
ATOM 1480 C CA . ALA A 1 194 ? -1.752 5.942 -9.541 1.00 72.44 194 ALA A CA 1
ATOM 1481 C C . ALA A 1 194 ? -2.160 5.931 -8.063 1.00 72.44 194 ALA A C 1
ATOM 1483 O O . ALA A 1 194 ? -2.900 6.805 -7.614 1.00 72.44 194 ALA A O 1
ATOM 1484 N N . PHE A 1 195 ? -1.655 4.958 -7.308 1.00 76.25 195 PHE A N 1
ATOM 1485 C CA . PHE A 1 195 ? -1.743 4.925 -5.852 1.00 76.25 195 PHE A CA 1
ATOM 1486 C C . PHE A 1 195 ? -0.449 5.428 -5.228 1.00 76.25 195 PHE A C 1
ATOM 1488 O O . PHE A 1 195 ? 0.647 5.131 -5.705 1.00 76.25 195 PHE A O 1
ATOM 1495 N N . MET A 1 196 ? -0.587 6.142 -4.116 1.00 74.50 196 MET A N 1
ATOM 1496 C CA . MET A 1 196 ? 0.518 6.513 -3.245 1.00 74.50 196 MET A CA 1
ATOM 1497 C C . MET A 1 196 ? 0.255 5.947 -1.856 1.00 74.50 196 MET A C 1
ATOM 1499 O O . MET A 1 196 ? -0.782 6.221 -1.252 1.00 74.50 196 MET A O 1
ATOM 1503 N N . LEU A 1 197 ? 1.196 5.145 -1.375 1.00 73.12 197 LEU A N 1
ATOM 1504 C CA . LEU A 1 197 ? 1.260 4.688 -0.001 1.00 73.12 197 LEU A CA 1
ATOM 1505 C C . LEU A 1 197 ? 1.998 5.747 0.813 1.00 73.12 197 LEU A C 1
ATOM 1507 O O . LEU A 1 197 ? 2.970 6.347 0.354 1.00 73.12 197 LEU A O 1
ATOM 1511 N N . TYR A 1 198 ? 1.512 5.999 2.020 1.00 65.38 198 TYR A N 1
ATOM 1512 C CA . TYR A 1 198 ? 2.144 6.940 2.926 1.00 65.38 198 TYR A CA 1
ATOM 1513 C C . TYR A 1 198 ? 1.884 6.541 4.376 1.00 65.38 198 TYR A C 1
ATOM 1515 O O . TYR A 1 198 ? 0.829 5.995 4.701 1.00 65.38 198 TYR A O 1
ATOM 1523 N N . ASP A 1 199 ? 2.839 6.847 5.254 1.00 69.50 199 ASP A N 1
ATOM 1524 C CA . ASP A 1 199 ? 2.602 6.842 6.695 1.00 69.50 199 ASP A CA 1
ATOM 1525 C C . ASP A 1 1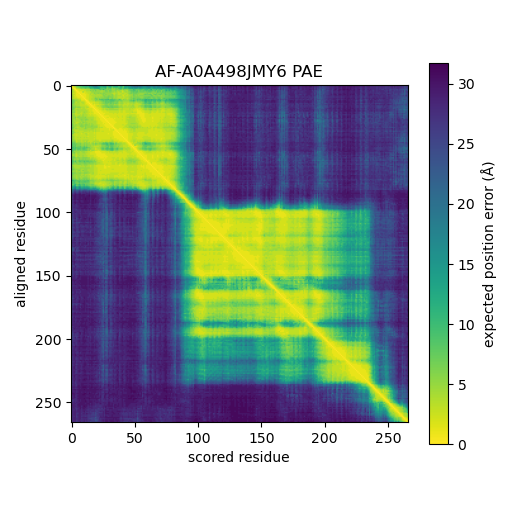99 ? 1.997 8.210 7.073 1.00 69.50 199 ASP A C 1
ATOM 1527 O O . ASP A 1 199 ? 2.598 9.250 6.781 1.00 69.50 199 ASP A O 1
ATOM 1531 N N . PRO A 1 200 ? 0.815 8.265 7.717 1.00 60.78 200 PRO A N 1
ATOM 1532 C CA . PRO A 1 200 ? 0.183 9.522 8.124 1.00 60.78 200 PRO A CA 1
ATOM 1533 C C . PRO A 1 200 ? 1.078 10.458 8.949 1.00 60.78 200 PRO A C 1
ATOM 1535 O O . PRO A 1 200 ? 0.873 11.670 8.942 1.00 60.78 200 PRO A O 1
ATOM 1538 N N . ARG A 1 201 ? 2.076 9.926 9.658 1.00 60.16 201 ARG A N 1
ATOM 1539 C CA . ARG A 1 201 ? 3.048 10.708 10.431 1.00 60.16 201 ARG A CA 1
ATOM 1540 C C . ARG A 1 201 ? 4.202 11.210 9.565 1.00 60.16 201 ARG A C 1
ATOM 1542 O O . ARG A 1 201 ? 4.735 12.279 9.855 1.00 60.16 201 ARG A O 1
ATOM 1549 N N . SER A 1 202 ? 4.574 10.481 8.510 1.00 62.75 202 SER A N 1
ATOM 1550 C CA . SER A 1 202 ? 5.696 10.840 7.628 1.00 62.75 202 SER A CA 1
ATOM 1551 C C . SER A 1 202 ? 5.342 11.907 6.593 1.00 62.75 202 SER A C 1
ATOM 1553 O O . SER A 1 202 ? 6.237 12.576 6.085 1.00 62.75 202 SER A O 1
ATOM 1555 N N . VAL A 1 203 ? 4.052 12.121 6.315 1.00 64.31 203 VAL A N 1
ATOM 1556 C CA . VAL A 1 203 ? 3.597 13.157 5.371 1.00 64.31 203 VAL A CA 1
ATOM 1557 C C . VAL A 1 203 ? 3.562 14.556 5.972 1.00 64.31 203 VAL A C 1
ATOM 1559 O O . VAL A 1 203 ? 3.650 15.533 5.233 1.00 64.31 203 VAL A O 1
ATOM 1562 N N . ILE A 1 204 ? 3.469 14.686 7.299 1.00 69.38 204 ILE A N 1
ATOM 1563 C CA . ILE A 1 204 ? 3.356 15.996 7.957 1.00 69.38 204 ILE A CA 1
ATOM 1564 C C . ILE A 1 204 ? 4.503 16.938 7.543 1.00 69.38 204 ILE A C 1
ATOM 1566 O O . ILE A 1 204 ? 4.196 18.057 7.136 1.00 69.38 204 ILE A O 1
ATOM 1570 N N . PRO A 1 205 ? 5.792 16.532 7.557 1.00 69.81 205 PRO A N 1
ATOM 1571 C CA . PRO A 1 205 ? 6.884 17.385 7.084 1.00 69.81 205 PRO A CA 1
ATOM 1572 C C . PRO A 1 205 ? 6.754 17.813 5.617 1.00 69.81 205 PRO A C 1
ATOM 1574 O O . PRO A 1 205 ? 7.049 18.963 5.308 1.00 69.81 205 PRO A O 1
ATOM 1577 N N . ALA A 1 206 ? 6.279 16.925 4.736 1.00 62.28 206 ALA A N 1
ATOM 1578 C CA . ALA A 1 206 ? 6.137 17.205 3.305 1.00 62.28 206 ALA A CA 1
ATOM 1579 C C . ALA A 1 206 ? 5.069 18.273 3.017 1.00 62.28 206 ALA A C 1
ATOM 1581 O O . ALA A 1 206 ? 5.229 19.084 2.110 1.00 62.28 206 ALA A O 1
ATOM 1582 N N . PHE A 1 207 ? 4.000 18.312 3.817 1.00 71.06 207 PHE A N 1
ATOM 1583 C CA . PHE A 1 207 ? 2.933 19.309 3.681 1.00 71.06 207 PHE A CA 1
ATOM 1584 C C . PHE A 1 207 ? 3.121 20.539 4.572 1.00 71.06 207 PHE A C 1
ATOM 1586 O O . PHE A 1 207 ? 2.382 21.509 4.423 1.00 71.06 207 PHE A O 1
ATOM 1593 N N . LYS A 1 208 ? 4.088 20.524 5.498 1.00 74.31 208 LYS A N 1
ATOM 1594 C CA . LYS A 1 208 ? 4.256 21.585 6.495 1.00 74.31 208 LYS A CA 1
ATOM 1595 C C . LYS A 1 208 ? 4.566 22.938 5.859 1.00 74.31 208 LYS A C 1
ATOM 1597 O O . LYS A 1 208 ? 3.888 23.905 6.183 1.00 74.31 208 LYS A O 1
ATOM 1602 N N . SER A 1 209 ? 5.532 22.998 4.943 1.00 71.69 209 SER A N 1
ATOM 1603 C CA . SER A 1 209 ? 5.910 24.250 4.269 1.00 71.69 209 SER A CA 1
ATOM 1604 C C . SER A 1 209 ? 4.745 24.844 3.476 1.00 71.69 209 SER A C 1
ATOM 1606 O O . SER A 1 209 ? 4.452 26.028 3.599 1.00 71.69 209 SER A O 1
ATOM 1608 N N . VAL A 1 210 ? 4.025 24.004 2.729 1.00 73.56 210 VAL A N 1
ATOM 1609 C CA . VAL A 1 210 ? 2.845 24.410 1.953 1.00 73.56 210 VAL A CA 1
ATOM 1610 C C . VAL A 1 210 ? 1.711 24.867 2.873 1.00 73.56 210 VAL A C 1
ATOM 1612 O O . VAL A 1 210 ? 1.039 25.852 2.585 1.00 73.56 210 VAL A O 1
ATOM 1615 N N . ALA A 1 211 ? 1.495 24.186 4.001 1.00 75.94 211 ALA A N 1
ATOM 1616 C CA . ALA A 1 211 ? 0.496 24.587 4.986 1.00 75.94 211 ALA A CA 1
ATOM 1617 C C . ALA A 1 211 ? 0.845 25.933 5.646 1.00 75.94 211 ALA A C 1
ATOM 1619 O O . ALA A 1 211 ? -0.043 26.764 5.835 1.00 75.94 211 ALA A O 1
ATOM 1620 N N . GLU A 1 212 ? 2.121 26.168 5.963 1.00 80.88 212 GLU A N 1
ATOM 1621 C CA . GLU A 1 212 ? 2.624 27.443 6.490 1.00 80.88 212 GLU A CA 1
ATOM 1622 C C . GLU A 1 212 ? 2.463 28.574 5.467 1.00 80.88 212 GLU A C 1
ATOM 1624 O O . GLU A 1 212 ? 1.970 29.649 5.807 1.00 80.88 212 GLU A O 1
ATOM 1629 N N . GLU A 1 213 ? 2.801 28.332 4.200 1.00 79.00 213 GLU A N 1
ATOM 1630 C CA . GLU A 1 213 ? 2.578 29.290 3.115 1.00 79.00 213 GLU A CA 1
ATOM 1631 C C . GLU A 1 213 ? 1.087 29.615 2.953 1.00 79.00 213 GLU A C 1
ATOM 1633 O O . GLU A 1 213 ? 0.710 30.786 2.895 1.00 79.00 213 GLU A O 1
ATOM 1638 N N . LEU A 1 214 ? 0.220 28.600 2.952 1.00 76.25 214 LEU A N 1
ATOM 1639 C CA . LEU A 1 214 ? -1.229 28.770 2.838 1.00 76.25 214 LEU A CA 1
ATOM 1640 C C . LEU A 1 214 ? -1.795 29.600 4.001 1.00 76.25 214 LEU A C 1
ATOM 1642 O O . LEU A 1 214 ? -2.642 30.468 3.791 1.00 76.25 214 LEU A O 1
ATOM 1646 N N . LEU A 1 215 ? -1.318 29.367 5.226 1.00 83.12 215 LEU A N 1
ATOM 1647 C CA . LEU A 1 215 ? -1.688 30.153 6.407 1.00 83.12 215 LEU A CA 1
ATOM 1648 C C . LEU A 1 215 ? -1.278 31.619 6.258 1.00 83.12 215 LEU A C 1
ATOM 1650 O O . LEU A 1 215 ? -2.077 32.513 6.531 1.00 83.12 215 LEU A O 1
ATOM 1654 N N . ASN A 1 216 ? -0.058 31.864 5.784 1.00 83.94 216 ASN A N 1
ATOM 1655 C CA . ASN A 1 216 ? 0.488 33.212 5.659 1.00 83.94 216 ASN A CA 1
ATOM 1656 C C . ASN A 1 216 ? -0.128 34.006 4.497 1.00 83.94 216 ASN A C 1
ATOM 1658 O O . ASN A 1 216 ? -0.211 35.230 4.569 1.00 83.94 216 ASN A O 1
ATOM 1662 N N . THR A 1 217 ? -0.559 33.330 3.428 1.00 80.50 217 THR A N 1
ATOM 1663 C CA . THR A 1 217 ? -1.024 33.977 2.186 1.00 80.50 217 THR A CA 1
ATOM 1664 C C . THR A 1 217 ? -2.543 34.051 2.049 1.00 80.50 217 THR A C 1
ATOM 1666 O O . THR A 1 217 ? -3.049 34.962 1.399 1.00 80.50 217 THR A O 1
ATOM 1669 N N . SER A 1 218 ? -3.300 33.132 2.660 1.00 80.75 218 SER A N 1
ATOM 1670 C CA . SER A 1 218 ? -4.759 33.056 2.463 1.00 80.75 218 SER A CA 1
ATOM 1671 C C . SER A 1 218 ? -5.559 34.125 3.213 1.00 80.75 218 SER A C 1
ATOM 1673 O O . SER A 1 218 ? -6.733 34.328 2.902 1.00 80.75 218 SER A O 1
ATOM 1675 N N . GLY A 1 219 ? -4.965 34.769 4.224 1.00 84.44 219 GLY A N 1
ATOM 1676 C CA . GLY A 1 219 ? -5.669 35.681 5.134 1.00 84.44 219 GLY A CA 1
ATOM 1677 C C . GLY A 1 219 ? -6.727 34.994 6.012 1.00 84.44 219 GLY A C 1
ATOM 1678 O O . GLY A 1 219 ? -7.501 35.677 6.680 1.00 84.44 219 GLY A O 1
ATOM 1679 N N . LEU A 1 220 ? -6.785 33.657 6.005 1.00 83.06 220 LEU A N 1
ATOM 1680 C CA . LEU A 1 220 ? -7.710 32.852 6.801 1.00 83.06 220 LEU A CA 1
ATOM 1681 C C . LEU A 1 220 ? -7.029 32.356 8.075 1.00 83.06 220 LEU A C 1
ATOM 1683 O O . LEU A 1 220 ? -5.832 32.072 8.089 1.00 83.06 220 LEU A O 1
ATOM 1687 N N . SER A 1 221 ? -7.805 32.194 9.148 1.00 88.88 221 SER A N 1
ATOM 1688 C CA . SER A 1 221 ? -7.281 31.570 10.362 1.00 88.88 221 SER A CA 1
ATOM 1689 C C . SER A 1 221 ? -7.004 30.078 10.134 1.00 88.88 221 SER A C 1
ATOM 1691 O O . SER A 1 221 ? -7.621 29.427 9.285 1.00 88.88 221 SER A O 1
ATOM 1693 N N . ALA A 1 222 ? -6.123 29.494 10.951 1.00 84.75 222 ALA A N 1
ATOM 1694 C CA . ALA A 1 222 ? -5.879 28.051 10.925 1.00 84.75 222 ALA A CA 1
ATOM 1695 C C . ALA A 1 222 ? -7.159 27.229 11.149 1.00 84.75 222 ALA A C 1
ATOM 1697 O O . ALA A 1 222 ? -7.325 26.163 10.556 1.00 84.75 222 ALA A O 1
ATOM 1698 N N . VAL A 1 223 ? -8.087 27.749 11.959 1.00 88.75 223 VAL A N 1
ATOM 1699 C CA . VAL A 1 223 ? -9.384 27.118 12.227 1.00 88.75 223 VAL A CA 1
ATOM 1700 C C . VAL A 1 223 ? -10.256 27.103 10.972 1.00 88.75 223 VAL A C 1
ATOM 1702 O O . VAL A 1 223 ? -10.868 26.077 10.673 1.00 88.75 223 VAL A O 1
ATOM 1705 N N . ASP A 1 224 ? -10.281 28.190 10.198 1.00 84.62 224 ASP A N 1
ATOM 1706 C CA . ASP A 1 224 ? -11.069 28.273 8.961 1.00 84.62 224 ASP A CA 1
ATOM 1707 C C . ASP A 1 224 ? -10.525 27.341 7.878 1.00 84.62 224 ASP A C 1
ATOM 1709 O O . ASP A 1 224 ? -11.290 26.656 7.195 1.00 84.62 224 ASP A O 1
ATOM 1713 N N . LEU A 1 225 ? -9.199 27.275 7.735 1.00 82.06 225 LEU A N 1
ATOM 1714 C CA . LEU A 1 225 ? -8.540 26.368 6.795 1.00 82.06 225 LEU A CA 1
ATOM 1715 C C . LEU A 1 225 ? -8.789 24.903 7.157 1.00 82.06 225 LEU A C 1
ATOM 1717 O O . LEU A 1 225 ? -9.173 24.117 6.289 1.00 82.06 225 LEU A O 1
ATOM 1721 N N . LEU A 1 226 ? -8.652 24.548 8.437 1.00 83.06 226 LEU A N 1
ATOM 1722 C CA . LEU A 1 226 ? -8.958 23.204 8.921 1.00 83.06 226 LEU A CA 1
ATOM 1723 C C . LEU A 1 226 ? -10.433 22.856 8.696 1.00 83.06 226 LEU A C 1
ATOM 1725 O O . LEU A 1 226 ? -10.746 21.771 8.210 1.00 83.06 226 LEU A O 1
ATOM 1729 N N . SER A 1 227 ? -11.340 23.791 8.981 1.00 80.38 227 SER A N 1
ATOM 1730 C CA . SER A 1 227 ? -12.780 23.604 8.774 1.00 80.38 227 SER A CA 1
ATOM 1731 C C . SER A 1 227 ? -13.111 23.360 7.300 1.00 80.38 227 SER A C 1
ATOM 1733 O O . SER A 1 227 ? -13.878 22.451 6.984 1.00 80.38 227 SER A O 1
ATOM 1735 N N . LYS A 1 228 ? -12.492 24.110 6.378 1.00 76.69 228 LYS A N 1
ATOM 1736 C CA . LYS A 1 228 ? -12.641 23.902 4.928 1.00 76.69 228 LYS A CA 1
ATOM 1737 C C . LYS A 1 228 ? -12.076 22.557 4.472 1.00 76.69 228 LYS A C 1
ATOM 1739 O O . LYS A 1 228 ? -12.722 21.870 3.682 1.00 76.69 228 LYS A O 1
ATOM 1744 N N . ALA A 1 229 ? -10.904 22.167 4.972 1.00 74.38 229 ALA A N 1
ATOM 1745 C CA . ALA A 1 229 ? -10.288 20.882 4.652 1.00 74.38 229 ALA A CA 1
ATOM 1746 C C . ALA A 1 229 ? -11.163 19.707 5.118 1.00 74.38 229 ALA A C 1
ATOM 1748 O O . ALA A 1 229 ? -11.417 18.788 4.341 1.00 74.38 229 ALA A O 1
ATOM 1749 N N . LEU A 1 230 ? -11.692 19.774 6.344 1.00 73.56 230 LEU A N 1
ATOM 1750 C CA . LEU A 1 230 ? -12.606 18.770 6.896 1.00 73.56 230 LEU A CA 1
ATOM 1751 C C . LEU A 1 230 ? -13.928 18.711 6.125 1.00 73.56 230 LEU A C 1
ATOM 1753 O O . LEU A 1 230 ? -14.388 17.619 5.800 1.00 73.56 230 LEU A O 1
ATOM 1757 N N . ALA A 1 231 ? -14.512 19.863 5.780 1.00 72.94 231 ALA A N 1
ATOM 1758 C CA . ALA A 1 231 ? -15.725 19.920 4.966 1.00 72.94 231 ALA A CA 1
ATOM 1759 C C . ALA A 1 231 ? -15.508 19.243 3.605 1.00 72.94 231 ALA A C 1
ATOM 1761 O O . ALA A 1 231 ? -16.288 18.372 3.221 1.00 72.94 231 ALA A O 1
ATOM 1762 N N . LYS A 1 232 ? -14.401 19.563 2.920 1.00 68.25 232 LYS A N 1
ATOM 1763 C CA . LYS A 1 232 ? -14.041 18.955 1.634 1.00 68.25 232 LYS A CA 1
ATOM 1764 C C . LYS A 1 232 ? -13.788 17.450 1.752 1.00 68.25 232 LYS A C 1
ATOM 1766 O O . LYS A 1 232 ? -14.300 16.698 0.927 1.00 68.25 232 LYS A O 1
ATOM 1771 N N . ALA A 1 233 ? -13.030 17.016 2.761 1.00 64.38 233 ALA A N 1
ATOM 1772 C CA . ALA A 1 233 ? -12.716 15.605 3.000 1.00 64.38 233 ALA A CA 1
ATOM 1773 C C . ALA A 1 233 ? -13.970 14.775 3.316 1.00 64.38 233 ALA A C 1
ATOM 1775 O O . ALA A 1 233 ? -14.077 13.628 2.894 1.00 64.38 233 ALA A O 1
ATOM 1776 N N . ALA A 1 234 ? -14.943 15.373 4.002 1.00 70.31 234 ALA A N 1
ATOM 1777 C CA . ALA A 1 234 ? -16.229 14.754 4.299 1.00 70.31 234 ALA A CA 1
ATOM 1778 C C . ALA A 1 234 ? -17.269 14.909 3.164 1.00 70.31 234 ALA A C 1
ATOM 1780 O O . ALA A 1 234 ? -18.419 14.510 3.337 1.00 70.31 234 ALA A O 1
ATOM 1781 N N . GLY A 1 235 ? -16.886 15.467 2.007 1.00 61.28 235 GLY A N 1
ATOM 1782 C CA . GLY A 1 235 ? -17.748 15.589 0.826 1.00 61.28 235 GLY A CA 1
ATOM 1783 C C . GLY A 1 235 ? -18.755 16.744 0.861 1.00 61.28 235 GLY A C 1
ATOM 1784 O O . GLY A 1 235 ? -19.639 16.805 0.010 1.00 61.28 235 GLY A O 1
ATOM 1785 N N . TYR A 1 236 ? -18.634 17.677 1.806 1.00 53.75 236 TYR A N 1
ATOM 1786 C CA . TYR A 1 236 ? -19.497 18.853 1.897 1.00 53.75 236 TYR A CA 1
ATOM 1787 C C . TYR A 1 236 ? -18.934 19.996 1.047 1.00 53.75 236 TYR A C 1
ATOM 1789 O O . TYR A 1 236 ? -17.824 20.479 1.273 1.00 53.75 236 TYR A O 1
ATOM 1797 N N . THR A 1 237 ? -19.710 20.451 0.062 1.00 48.44 237 THR A N 1
ATOM 1798 C CA . THR A 1 237 ? -19.372 21.614 -0.775 1.00 48.44 237 THR A CA 1
ATOM 1799 C C . THR A 1 237 ? -19.782 22.951 -0.145 1.00 48.44 237 THR A C 1
ATOM 1801 O O . THR A 1 237 ? -19.312 23.986 -0.604 1.00 48.44 237 THR A O 1
ATOM 1804 N N . GLU A 1 238 ? -20.589 22.941 0.928 1.00 50.19 238 GLU A N 1
ATOM 1805 C CA . GLU A 1 238 ? -20.978 24.116 1.729 1.00 50.19 238 GLU A CA 1
ATOM 1806 C C . GLU A 1 238 ? -21.164 23.758 3.221 1.00 50.19 238 GLU A C 1
ATOM 1808 O O . GLU A 1 238 ? -21.556 22.637 3.558 1.00 50.19 238 GLU A O 1
ATOM 1813 N N . ILE A 1 239 ? -20.907 24.716 4.127 1.00 44.66 239 ILE A N 1
ATOM 1814 C CA . ILE A 1 239 ? -21.094 24.552 5.582 1.00 44.66 239 ILE A CA 1
ATOM 1815 C C . ILE A 1 239 ? -22.576 24.755 5.930 1.00 44.66 239 ILE A C 1
ATOM 1817 O O . ILE A 1 239 ? -23.071 25.883 5.965 1.00 44.66 239 ILE A O 1
ATOM 1821 N N . LYS A 1 240 ? -23.294 23.671 6.238 1.00 45.16 240 LYS A N 1
ATOM 1822 C CA . LYS A 1 240 ? -24.666 23.748 6.767 1.00 45.16 240 LYS A CA 1
ATOM 1823 C C . LYS A 1 240 ? -24.652 24.197 8.236 1.00 45.16 240 LYS A C 1
ATOM 1825 O O . LYS A 1 240 ? -23.895 23.658 9.041 1.00 45.16 240 LYS A O 1
ATOM 1830 N N . LYS A 1 241 ? -25.502 25.168 8.604 1.00 43.44 241 LYS A N 1
ATOM 1831 C CA . LYS A 1 241 ? -25.659 25.641 9.997 1.00 43.44 241 LYS A CA 1
ATOM 1832 C C . LYS A 1 241 ? -26.178 24.506 10.896 1.00 43.44 241 LYS A C 1
ATOM 1834 O O . LYS A 1 241 ? -27.159 23.849 10.556 1.00 43.44 241 LYS A O 1
ATOM 1839 N N . ARG A 1 242 ? -25.531 24.293 12.047 1.00 47.19 242 ARG A N 1
ATOM 1840 C CA . ARG A 1 242 ? -25.825 23.214 13.011 1.00 47.19 242 ARG A CA 1
ATOM 1841 C C . ARG A 1 242 ? -26.078 23.762 14.413 1.00 47.19 242 ARG A C 1
ATOM 1843 O O . ARG A 1 242 ? -25.613 24.849 14.750 1.00 47.19 242 ARG A O 1
ATOM 1850 N N . SER A 1 243 ? -26.800 22.995 15.229 1.00 42.97 243 SER A N 1
ATOM 1851 C CA . SER A 1 243 ? -26.981 23.299 16.654 1.00 42.97 243 SER A CA 1
ATOM 1852 C C . SER A 1 243 ? -25.644 23.217 17.401 1.00 42.97 243 SER A C 1
ATOM 1854 O O . SER A 1 243 ? -24.959 22.197 17.320 1.00 42.97 243 SER A O 1
ATOM 1856 N N . LEU A 1 244 ? -25.295 24.265 18.154 1.00 39.44 244 LEU A N 1
ATOM 1857 C CA . LEU A 1 244 ? -24.024 24.381 18.887 1.00 39.44 244 LEU A CA 1
ATOM 1858 C C . LEU A 1 244 ? -23.843 23.337 20.004 1.00 39.44 244 LEU A C 1
ATOM 1860 O O . LEU A 1 244 ? -22.717 23.102 20.424 1.00 39.44 244 LEU A O 1
ATOM 1864 N N . LEU A 1 245 ? -24.923 22.704 20.476 1.00 36.28 245 LEU A N 1
ATOM 1865 C CA . LEU A 1 245 ? -24.866 21.739 21.584 1.00 36.28 245 LEU A CA 1
ATOM 1866 C C . LEU A 1 245 ? -24.929 20.276 21.130 1.00 36.28 245 LEU A C 1
ATOM 1868 O O . LEU A 1 245 ? -24.339 19.420 21.778 1.00 36.28 245 LEU A O 1
ATOM 1872 N N . SER A 1 246 ? -25.627 19.971 20.029 1.00 43.66 246 SER A N 1
ATOM 1873 C CA . SER A 1 246 ? -25.842 18.583 19.577 1.00 43.66 246 SER A CA 1
ATOM 1874 C C . SER A 1 246 ? -25.271 18.266 18.196 1.00 43.66 246 SER A C 1
ATOM 1876 O O . SER A 1 246 ? -25.266 17.106 17.794 1.00 43.66 246 SER A O 1
ATOM 1878 N N . SER A 1 247 ? -24.805 19.271 17.445 1.00 44.66 247 SER A N 1
ATOM 1879 C CA . SER A 1 247 ? -24.276 19.128 16.079 1.00 44.66 247 SER A CA 1
ATOM 1880 C C . SER A 1 247 ? -25.217 18.465 15.057 1.00 44.66 247 SER A C 1
ATOM 1882 O O . SER A 1 247 ? -24.772 18.107 13.962 1.00 44.66 247 SER A O 1
ATOM 1884 N N . MET A 1 248 ? -26.515 18.343 15.362 1.00 37.09 248 MET A N 1
ATOM 1885 C CA . MET A 1 248 ? -27.524 17.857 14.417 1.00 37.09 248 MET A CA 1
ATOM 1886 C C . MET A 1 248 ? -27.984 18.964 13.457 1.00 37.09 248 MET A C 1
ATOM 1888 O O . MET A 1 248 ? -28.088 20.137 13.831 1.00 37.09 248 MET A O 1
ATOM 1892 N N . GLU A 1 249 ? -28.248 18.584 12.205 1.00 43.69 249 GLU A N 1
ATOM 1893 C CA . GLU A 1 249 ? -28.737 19.488 11.158 1.00 43.69 249 GLU A CA 1
ATOM 1894 C C . GLU A 1 249 ? -30.252 19.767 11.327 1.00 43.69 249 GLU A C 1
ATOM 1896 O O . GLU A 1 249 ? -31.046 18.859 11.579 1.00 43.69 249 GLU A O 1
ATOM 1901 N N . ASN A 1 250 ? -30.657 21.036 11.173 1.00 42.16 250 ASN A N 1
ATOM 1902 C CA . ASN A 1 250 ? -32.047 21.515 11.031 1.00 42.16 250 ASN A CA 1
ATOM 1903 C C . ASN A 1 250 ? -33.072 21.246 12.168 1.00 42.16 250 ASN A C 1
ATOM 1905 O O . ASN A 1 250 ? -34.265 21.190 11.881 1.00 42.16 250 ASN A O 1
ATOM 1909 N N . HIS A 1 251 ? -32.681 21.149 13.446 1.00 39.72 251 HIS A N 1
ATOM 1910 C CA . HIS A 1 251 ? -33.639 21.056 14.573 1.00 39.72 251 HIS A CA 1
ATOM 1911 C C . HIS A 1 251 ? -33.370 22.092 15.686 1.00 39.72 251 HIS A C 1
ATOM 1913 O O . HIS A 1 251 ? -32.215 22.372 16.009 1.00 39.72 251 HIS A O 1
ATOM 1919 N N . VAL A 1 252 ? -34.443 22.645 16.279 1.00 35.31 252 VAL A N 1
ATOM 1920 C CA . VAL A 1 252 ? -34.435 23.565 17.440 1.00 35.31 252 VAL A CA 1
ATOM 1921 C C . VAL A 1 252 ? -34.631 22.767 18.737 1.00 35.31 252 VAL A C 1
ATOM 1923 O O . VAL A 1 252 ? -35.477 21.879 18.802 1.00 35.31 252 VAL A O 1
ATOM 1926 N N . THR A 1 253 ? -33.836 23.076 19.762 1.00 33.62 253 THR A N 1
ATOM 1927 C CA . THR A 1 253 ? -33.833 22.443 21.093 1.00 33.62 253 THR A CA 1
ATOM 1928 C C . THR A 1 253 ? -35.187 22.564 21.808 1.00 33.62 253 THR A C 1
ATOM 1930 O O . THR A 1 253 ? -35.716 23.668 21.916 1.00 33.62 253 THR A O 1
ATOM 1933 N N . VAL A 1 254 ? -35.703 21.466 22.377 1.00 32.38 254 VAL A N 1
ATOM 1934 C CA . VAL A 1 254 ? -36.827 21.480 23.337 1.00 32.38 254 VAL A CA 1
ATOM 1935 C C . VAL A 1 254 ? -36.324 21.021 24.708 1.00 32.38 254 VAL A C 1
ATOM 1937 O O . VAL A 1 254 ? -35.664 19.989 24.816 1.00 32.38 254 VAL A O 1
ATOM 1940 N N . LEU A 1 255 ? -36.626 21.809 25.742 1.00 33.88 255 LEU A N 1
ATOM 1941 C CA . LEU A 1 255 ? -36.320 21.533 27.146 1.00 33.88 255 LEU A CA 1
ATOM 1942 C C . LEU A 1 255 ? -37.414 20.625 27.735 1.00 33.88 255 LEU A C 1
ATOM 1944 O O . LEU A 1 255 ? -38.595 20.941 27.608 1.00 33.88 255 LEU A O 1
ATOM 1948 N N . LEU A 1 256 ? -37.039 19.521 28.383 1.00 34.06 256 LEU A N 1
ATOM 1949 C CA . LEU A 1 256 ? -37.967 18.651 29.113 1.00 34.06 256 LEU A CA 1
ATOM 1950 C C . LEU A 1 256 ? -37.712 18.781 30.615 1.00 34.06 256 LEU A C 1
ATOM 1952 O O . LEU A 1 256 ? -36.623 18.478 31.097 1.00 34.06 256 LEU A O 1
ATOM 1956 N N . GLU A 1 257 ? -38.733 19.232 31.337 1.00 38.44 257 GLU A N 1
ATOM 1957 C CA . GLU A 1 257 ? -38.733 19.387 32.788 1.00 38.44 257 GLU A CA 1
ATOM 1958 C C . GLU A 1 257 ? -39.363 18.137 33.426 1.00 38.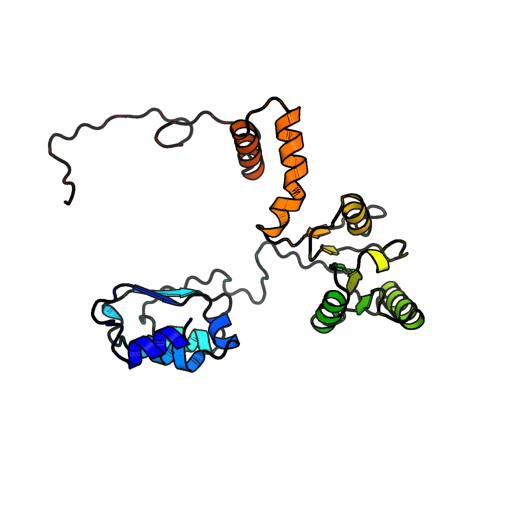44 257 GLU A C 1
ATOM 1960 O O . GLU A 1 257 ? -40.486 17.755 33.092 1.00 38.44 257 GLU A O 1
ATOM 1965 N N . ALA A 1 258 ? -38.634 17.457 34.315 1.00 45.25 258 ALA A N 1
ATOM 1966 C CA . ALA A 1 258 ? -39.117 16.263 35.006 1.00 45.25 258 ALA A CA 1
ATOM 1967 C C . ALA A 1 258 ? -39.395 16.579 36.481 1.00 45.25 258 ALA A C 1
ATOM 1969 O O . ALA A 1 258 ? -38.510 17.018 37.209 1.00 45.25 258 ALA A O 1
ATOM 1970 N N . GLY A 1 259 ? -40.612 16.288 36.952 1.00 38.50 259 GLY A N 1
ATOM 1971 C CA . GLY A 1 259 ? -41.047 16.532 38.336 1.00 38.50 259 GLY A CA 1
ATOM 1972 C C . GLY A 1 259 ? -40.424 15.620 39.406 1.00 38.50 259 GLY A C 1
ATOM 1973 O O . GLY A 1 259 ? -40.961 15.541 40.510 1.00 38.50 259 GLY A O 1
ATOM 1974 N N . LYS A 1 260 ? -39.339 14.892 39.100 1.00 43.84 260 LYS A N 1
ATOM 1975 C CA . LYS A 1 260 ? -38.562 14.094 40.064 1.00 43.84 260 LYS A CA 1
ATOM 1976 C C . LYS A 1 260 ? -37.062 14.127 39.729 1.00 43.84 260 LYS A C 1
ATOM 1978 O O . LYS A 1 260 ? -36.727 14.157 38.545 1.00 43.84 260 LYS A O 1
ATOM 1983 N N . PRO A 1 261 ? -36.165 14.072 40.737 1.00 47.81 261 PRO A N 1
ATOM 1984 C CA . PRO A 1 261 ? -34.722 14.132 40.517 1.00 47.81 261 PRO A CA 1
ATOM 1985 C C . PRO A 1 261 ? -34.224 12.934 39.707 1.00 47.81 261 PRO A C 1
ATOM 1987 O O . PRO A 1 261 ? -34.464 11.782 40.073 1.00 47.81 261 PRO A O 1
ATOM 1990 N N . ILE A 1 262 ? -33.499 13.212 38.627 1.00 43.91 262 ILE A N 1
ATOM 1991 C CA . ILE A 1 262 ? -32.759 12.198 37.879 1.00 43.91 262 ILE A CA 1
ATOM 1992 C C . ILE A 1 262 ? -31.463 11.933 38.655 1.00 43.91 262 ILE A C 1
ATOM 1994 O O . ILE A 1 262 ? -30.643 12.827 38.844 1.00 43.91 262 ILE A O 1
ATOM 1998 N N . TYR A 1 263 ? -31.339 10.715 39.182 1.00 41.88 263 TYR A N 1
ATOM 1999 C CA . TYR A 1 263 ? -30.248 10.277 40.052 1.00 41.88 263 TYR A CA 1
ATOM 2000 C C . TYR A 1 263 ? -28.893 10.318 39.325 1.00 41.88 263 TYR A C 1
ATOM 2002 O O . TYR A 1 263 ? -28.773 9.794 38.219 1.00 41.88 263 TYR A O 1
ATOM 2010 N N . SER A 1 264 ? -27.871 10.887 39.971 1.00 36.66 264 SER A N 1
ATOM 2011 C CA . SER A 1 264 ? -26.468 10.807 39.547 1.00 36.66 264 SER A CA 1
ATOM 2012 C C . SER A 1 264 ? -25.699 9.977 40.581 1.00 36.66 264 SER A C 1
ATOM 2014 O O . SER A 1 264 ? -25.746 10.335 41.759 1.00 36.66 264 SER A O 1
ATOM 2016 N N . PRO A 1 265 ? -25.016 8.882 40.202 1.00 36.88 265 PRO A N 1
ATOM 2017 C CA . PRO A 1 265 ? -24.176 8.141 41.134 1.00 36.88 265 PRO A CA 1
ATOM 2018 C C . PRO A 1 265 ? -22.946 8.979 41.508 1.00 36.88 265 PRO A C 1
ATOM 2020 O O . PRO A 1 265 ? -22.343 9.605 40.634 1.00 36.88 265 PRO A O 1
ATOM 2023 N N . SER A 1 266 ? -22.619 8.991 42.801 1.00 54.59 266 SER A N 1
ATOM 2024 C CA . SER A 1 266 ? -21.387 9.538 43.390 1.00 54.59 266 SER A CA 1
ATOM 2025 C C . SER A 1 266 ? -20.156 8.711 43.044 1.00 54.59 266 SER A C 1
ATOM 2027 O O . SER A 1 266 ? -20.293 7.465 43.096 1.00 54.59 266 SER A O 1
#

Secondary structure (DSSP, 8-state):
-HHHHHHHHHTT-S--TT--EEEE-SHHHHHHTT-HHHHHHHHHT---GGGSEEEE--SS--HHHHHHHHHHS-TT-----SS-S-TT---TT-----S-EEEE-S-HHHHHHHHHHSTTEEEESTTS-HHHHHHHHHHHHTTS-SEEEE-HHHHTT---PPBSEEEESS--SSHHHHHHHHTTBS-TT---EEEE---TTTSHHHHHHHHHHHHHHS---HHHHHHHHHHHHTT-SS---B-TTT--BS--------SS------

Solvent-accessible surface area (backbone atoms only — not comparable to full-atom values): 16381 Å² total; per-residue (Å²): 113,55,67,60,56,36,54,36,46,76,70,63,75,50,84,68,90,80,52,53,71,45,78,43,68,50,48,52,56,40,54,74,73,65,41,54,69,40,50,53,54,58,58,62,72,64,77,66,56,87,72,34,49,70,48,79,40,51,97,56,85,47,74,65,55,52,48,50,51,65,74,71,40,58,96,84,61,84,81,82,67,92,71,56,101,52,89,84,64,65,59,103,81,58,76,85,79,77,66,34,31,42,35,38,32,89,46,64,65,56,17,45,51,50,17,70,74,37,89,66,34,39,55,42,32,93,85,57,55,68,72,58,47,53,53,51,50,50,35,41,68,72,57,79,27,44,36,41,19,23,21,69,81,54,53,60,90,62,88,68,66,73,20,38,34,37,39,24,66,49,75,61,97,45,70,66,56,45,50,63,58,52,68,46,29,46,56,98,85,46,83,43,46,73,48,74,38,74,55,85,78,70,48,49,71,76,46,41,64,59,50,51,49,48,47,73,68,65,81,48,54,73,67,57,52,50,51,52,52,51,34,52,75,72,70,41,92,67,90,77,77,54,38,94,88,75,68,46,74,87,66,83,91,81,88,83,87,69,100,60,88,81,86,76,88,132